Protein AF-A0A520HW77-F1 (afdb_monomer)

Mean predicted aligned error: 5.89 Å

Secondary structure (DSSP, 8-state):
---------------------------GGG-TTS-HHHHHHHHGGGS-HHHHHHHTBEE-GGGTBSSSSB-HHHHHHHHTT---SEE---SSBHHHHHHHHHHHHHHHHHHSSS-PPPEEEE--BTB-SSBTSPPPPPHHHHHTTT-HHHHHHHHHHHHHHHHHTT--EE---B------TTSTTGGGSS-S-HHHHHHHHHHHHHHHHHTT-EE--B-BTTTTS-GGG-TT--B---HHHIIIIIHHHHHHHHHHH--SEEEBPSSEETTEEGGG-HIIIIIIIIIIS---SEEEPPTTTTTHHHHTS--SSSHHHHHHHHHHHT--BBSS-STTTTHHHHHHTTSS-TT-

Solvent-accessible surface area (backbone atoms only — not comparable to full-atom values): 18476 Å² total; per-residue (Å²): 141,85,82,89,81,86,86,83,83,82,83,80,81,79,80,80,78,78,74,75,76,75,71,82,71,69,56,61,54,73,40,86,89,53,57,68,70,59,21,46,68,55,42,60,81,72,48,51,69,68,55,50,41,29,45,28,27,43,46,51,46,85,67,21,51,55,93,81,37,85,34,67,69,42,41,49,67,68,44,68,37,57,45,34,33,29,30,54,59,69,76,29,44,48,67,58,37,27,51,52,46,54,52,49,43,50,46,25,46,73,55,17,97,79,36,54,71,54,39,30,42,42,54,36,74,36,25,43,60,33,52,91,50,66,81,53,70,49,32,36,61,51,39,74,64,76,43,38,73,57,40,18,54,51,25,31,52,37,18,49,55,38,44,75,38,59,41,36,31,29,65,20,46,49,54,26,43,37,77,25,90,67,26,87,61,48,52,57,11,36,34,62,48,45,64,58,24,28,48,40,43,48,21,31,46,55,14,16,47,79,51,66,30,39,36,19,46,22,34,50,69,50,53,35,38,19,53,92,17,40,84,67,34,47,20,81,65,54,72,67,53,46,59,73,39,53,37,42,23,56,46,53,40,38,69,72,69,57,51,56,33,32,24,38,24,73,24,22,54,61,84,46,49,40,48,51,24,37,59,53,43,32,50,42,40,32,67,66,48,56,51,81,47,45,30,35,42,38,84,38,35,52,51,32,28,31,78,69,70,62,80,21,94,38,50,63,49,14,33,54,37,18,40,69,7,45,45,55,28,46,54,46,83,63,42,60,65,59,46,57,59,36,39,76,72,67,77,40,67,86,89,102

pLDDT: mean 93.09, std 13.34, range [37.34, 98.94]

Nearest PDB structures (foldseek):
  7zb3-assembly1_B  TM=9.641E-01  e=4.799E-33  Thermotoga maritima MSB8
  7zb3-assembly1_A  TM=9.630E-01  e=7.234E-33  Thermotoga maritima MSB8
  8c7f-assembly1_B  TM=9.638E-01  e=2.954E-32  Thermotoga maritima MSB8
  7eap-assembly1_A  TM=9.577E-01  e=2.358E-29  Aspergillus oryzae RIB40
  5yqs-assembly1_B  TM=9.558E-01  e=3.351E-29  Aspergillus oryzae RIB40

Foldseek 3Di:
DDDDDDDDDDDDDDDDPPPPPPPPPDFPLPDPVDDPVSNCVRVVVVDDPLLQLQLQEEAECVQADDPLAGHVVSVCVVCVLREHNAYERPADALVRLLVVQVVQLVSNLVRHPNSDRHAYEFAQLQWTRYPPIDGHQFLCVVLVVLDLVVLLQSLLSRLVSCVVSVHAEYADDELAEQPDVLAPCCRSASYHANVSRLSNRLSNCNSNVVNNHFYAYDAQWNQNAAPPNDHLHAAEDDPVCCVVHTCSSVLSCCQPVQGQEYEYDLHHYNLHGQQLALVRQPVVQCVVSPRDHAYEYDACSLQCCVVPSNVAVGLLSSLLSNVVSRHRHYHDDCSSVVCSVCCVVVVHPPVD

Sequence (352 aa):
MISYKYLITTFVVLFSTSTFSQQNVLPAYKNPKLPPEVRVRDLLPRLTLKEKLSQMQHIQSGQYDVNQSPNLAKLYAFSKGISYGCIEGFPYTSEQYTKLIFHTQKYLKEKSRFGIPVIPVMEGLHGTVQDGSTIYPQSIALASTFNPSLVYKMAGFIGAEAKSMGVKQVLAPDLDLTRELRWGRVEETFGEDPFLVAEMGMAYIRGLDEHKIISTPKHFIAHGTPLGGLNLASVEGGRRQLFNLYLQPFEKVIKTLHPLSIMNCYSSYDGEAITGSSYFLTDLLRKTLGFKGYVYSDWGSIEMLSSFHKTATDNMDAAQQAVRAGLDLEASGEDYAGLEKLVIDKQFDIKY

Structure (mmCIF, N/CA/C/O backbone):
data_AF-A0A520HW77-F1
#
_entry.id   AF-A0A520HW77-F1
#
loop_
_atom_site.group_PDB
_atom_site.id
_atom_site.type_symbol
_atom_site.label_atom_id
_atom_site.label_alt_id
_atom_site.label_comp_id
_atom_site.label_asym_id
_atom_site.label_entity_id
_atom_site.label_seq_id
_atom_site.pdbx_PDB_ins_code
_atom_site.Cartn_x
_atom_site.Cartn_y
_atom_site.Cartn_z
_atom_site.occupancy
_atom_site.B_iso_or_equiv
_atom_site.auth_seq_id
_atom_site.auth_comp_id
_atom_site.auth_asym_id
_atom_site.auth_atom_id
_atom_site.pdbx_PDB_model_num
ATOM 1 N N . MET A 1 1 ? -48.792 -45.304 83.187 1.00 41.22 1 MET A N 1
ATOM 2 C CA . MET A 1 1 ? -48.077 -45.628 81.933 1.00 41.22 1 MET A CA 1
ATOM 3 C C . MET A 1 1 ? -49.041 -45.448 80.778 1.00 41.22 1 MET A C 1
ATOM 5 O O . MET A 1 1 ? -50.035 -46.150 80.776 1.00 41.22 1 MET A O 1
ATOM 9 N N . ILE A 1 2 ? -48.780 -44.494 79.881 1.00 38.88 2 ILE A N 1
ATOM 10 C CA . ILE A 1 2 ? -48.915 -44.562 78.410 1.00 38.88 2 ILE A CA 1
ATOM 11 C C . ILE A 1 2 ? -48.364 -43.215 77.909 1.00 38.88 2 ILE A C 1
ATOM 13 O O . ILE A 1 2 ? -48.856 -42.150 78.272 1.00 38.88 2 ILE A O 1
ATOM 17 N N . SER A 1 3 ? -47.249 -43.282 77.185 1.00 37.34 3 SER A N 1
ATOM 18 C CA . SER A 1 3 ? -46.463 -42.153 76.681 1.00 37.34 3 SER A CA 1
ATOM 19 C C . SER A 1 3 ? -46.862 -41.876 75.232 1.00 37.34 3 SER A C 1
ATOM 21 O O . SER A 1 3 ? -46.848 -42.784 74.405 1.00 37.34 3 SER A O 1
ATOM 23 N N . TYR A 1 4 ? -47.197 -40.620 74.931 1.00 43.34 4 TYR A N 1
ATOM 24 C CA . TYR A 1 4 ? -47.350 -40.121 73.567 1.00 43.34 4 TYR A CA 1
ATOM 25 C C . TYR A 1 4 ? -45.964 -39.834 72.973 1.00 43.34 4 TYR A C 1
ATOM 27 O O . TYR A 1 4 ? -45.190 -39.068 73.548 1.00 43.34 4 TYR A O 1
ATOM 35 N N . LYS A 1 5 ? -45.657 -40.419 71.811 1.00 40.47 5 LYS A N 1
ATOM 36 C CA . LYS A 1 5 ? -44.524 -40.025 70.961 1.00 40.47 5 LYS A CA 1
ATOM 37 C C . LYS A 1 5 ? -45.073 -39.459 69.655 1.00 40.47 5 LYS A C 1
ATOM 39 O O . LYS A 1 5 ? -45.634 -40.198 68.854 1.00 40.47 5 LYS A O 1
ATOM 44 N N . TYR A 1 6 ? -44.896 -38.157 69.450 1.00 41.78 6 TYR A N 1
ATOM 45 C CA . TYR A 1 6 ? -45.096 -37.510 68.157 1.00 41.78 6 TYR A CA 1
ATOM 46 C C . TYR A 1 6 ? -43.812 -37.659 67.335 1.00 41.78 6 TYR A C 1
ATOM 48 O O . TYR A 1 6 ? -42.737 -37.252 67.775 1.00 41.78 6 TYR A O 1
ATOM 56 N N . LEU A 1 7 ? -43.922 -38.278 66.160 1.00 38.03 7 LEU A N 1
ATOM 57 C CA . LEU A 1 7 ? -42.841 -38.399 65.187 1.00 38.03 7 LEU A CA 1
ATOM 58 C C . LEU A 1 7 ? -42.944 -37.200 64.230 1.00 38.03 7 LEU A C 1
ATOM 60 O O . LEU A 1 7 ? -43.880 -37.124 63.439 1.00 38.03 7 LEU A O 1
ATOM 64 N N . ILE 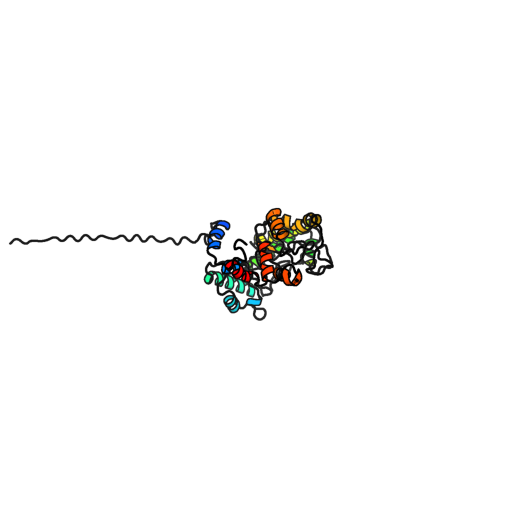A 1 8 ? -42.018 -36.244 64.322 1.00 44.78 8 ILE A N 1
ATOM 65 C CA . ILE A 1 8 ? -41.890 -35.153 63.346 1.00 44.78 8 ILE A CA 1
ATOM 66 C C . ILE A 1 8 ? -40.928 -35.634 62.260 1.00 44.78 8 ILE A C 1
ATOM 68 O O . ILE A 1 8 ? -39.744 -35.844 62.520 1.00 44.78 8 ILE A O 1
ATOM 72 N N . THR A 1 9 ? -41.440 -35.848 61.051 1.00 42.06 9 THR A N 1
ATOM 73 C CA . THR A 1 9 ? -40.639 -36.222 59.879 1.00 42.06 9 THR A CA 1
ATOM 74 C C . THR A 1 9 ? -40.281 -34.956 59.103 1.00 42.06 9 THR A C 1
ATOM 76 O O . THR A 1 9 ? -41.122 -34.372 58.425 1.00 42.06 9 THR A O 1
ATOM 79 N N . THR A 1 10 ? -39.035 -34.502 59.222 1.00 44.41 10 THR A N 1
ATOM 80 C CA . THR A 1 10 ? -38.512 -33.348 58.478 1.00 44.41 10 THR A CA 1
ATOM 81 C C . THR A 1 10 ? -38.187 -33.767 57.043 1.00 44.41 10 THR A C 1
ATOM 83 O O . THR A 1 10 ? -37.243 -34.520 56.811 1.00 44.41 10 THR A O 1
ATOM 86 N N . PHE A 1 11 ? -38.963 -33.285 56.071 1.00 41.72 11 PHE A N 1
ATOM 87 C CA . PHE A 1 11 ? -38.680 -33.454 54.644 1.00 41.72 11 PHE A CA 1
ATOM 88 C C . PHE A 1 11 ? -37.600 -32.442 54.225 1.00 41.72 11 PHE A C 1
ATOM 90 O O . PHE A 1 11 ? -37.861 -31.244 54.135 1.00 41.72 11 PHE A O 1
ATOM 97 N N . VAL A 1 12 ? -36.371 -32.908 53.996 1.00 47.31 12 VAL A N 1
ATOM 98 C CA . VAL A 1 12 ? -35.295 -32.084 53.425 1.00 47.31 12 VAL A CA 1
ATOM 99 C C . VAL A 1 12 ? -35.454 -32.084 51.905 1.00 47.31 12 VAL A C 1
ATOM 101 O O . VAL A 1 12 ? -35.156 -33.073 51.239 1.00 47.31 12 VAL A O 1
ATOM 104 N N . VAL A 1 13 ? -35.940 -30.974 51.351 1.00 46.31 13 VAL A N 1
ATOM 105 C CA . VAL A 1 13 ? -35.958 -30.734 49.903 1.00 46.31 13 VAL A CA 1
ATOM 106 C C . VAL A 1 13 ? -34.555 -30.299 49.479 1.00 46.31 13 VAL A C 1
ATOM 108 O O . VAL A 1 13 ? -34.148 -29.160 49.697 1.00 46.31 13 VAL A O 1
ATOM 111 N N . LEU A 1 14 ? -33.795 -31.225 48.894 1.00 43.94 14 LEU A N 1
ATOM 112 C CA . LEU A 1 14 ? -32.523 -30.933 48.233 1.00 43.94 14 LEU A CA 1
ATOM 113 C C . LEU A 1 14 ? -32.800 -30.191 46.918 1.00 43.94 14 LEU A C 1
ATOM 115 O O . LEU A 1 14 ? -33.132 -30.803 45.904 1.00 43.94 14 LEU A O 1
ATOM 119 N N . PHE A 1 15 ? -32.656 -28.865 46.930 1.00 46.34 15 PHE A N 1
ATOM 120 C CA . PHE A 1 15 ? -32.539 -28.077 45.704 1.00 46.34 15 PHE A CA 1
ATOM 121 C C . PHE A 1 15 ? -31.210 -28.428 45.026 1.00 46.34 15 PHE A C 1
ATOM 123 O O . PHE A 1 15 ? -30.141 -27.999 45.457 1.00 46.34 15 PHE A O 1
ATOM 130 N N . SER A 1 16 ? -31.275 -29.221 43.959 1.00 46.78 16 SER A N 1
ATOM 131 C CA . SER A 1 16 ? -30.163 -29.388 43.030 1.00 46.78 16 SER A CA 1
ATOM 132 C C . SER A 1 16 ? -30.022 -28.097 42.223 1.00 46.78 16 SER A C 1
ATOM 134 O O . SER A 1 16 ? -30.765 -27.830 41.282 1.00 46.78 16 SER A O 1
ATOM 136 N N . THR A 1 17 ? -29.073 -27.250 42.612 1.00 46.66 17 THR A N 1
ATOM 137 C CA . THR A 1 17 ? -28.621 -26.140 41.777 1.00 46.66 17 THR A CA 1
ATOM 138 C C . THR A 1 17 ? -27.821 -26.721 40.617 1.00 46.66 17 THR A C 1
ATOM 140 O O . THR A 1 17 ? -26.610 -26.911 40.690 1.00 46.66 17 THR A O 1
ATOM 143 N N . SER A 1 18 ? -28.504 -27.039 39.519 1.00 46.66 18 SER A N 1
ATOM 144 C CA . SER A 1 18 ? -27.851 -27.255 38.233 1.00 46.66 18 SER A CA 1
ATOM 145 C C . SER A 1 18 ? -27.220 -25.932 37.802 1.00 46.66 18 SER A C 1
ATOM 147 O O . SER A 1 18 ? -27.874 -25.071 37.212 1.00 46.66 18 SER A O 1
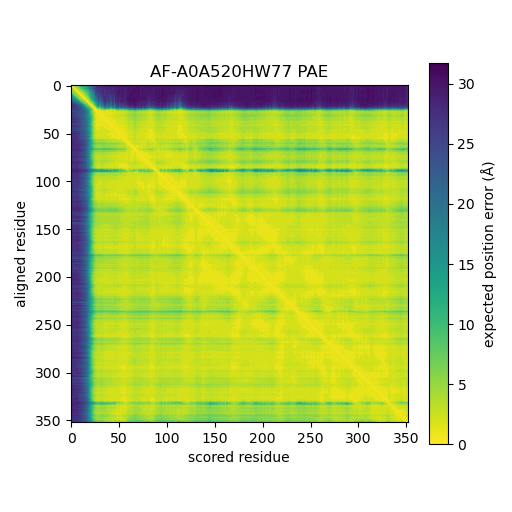ATOM 149 N N . THR A 1 19 ? -25.949 -25.746 38.145 1.00 47.06 19 THR A N 1
ATOM 150 C CA . THR A 1 19 ? -25.101 -24.717 37.561 1.00 47.06 19 THR A CA 1
ATOM 151 C C . THR A 1 19 ? -24.986 -25.025 36.073 1.00 47.06 19 THR A C 1
ATOM 153 O O . THR A 1 19 ? -24.213 -25.881 35.647 1.00 47.06 19 THR A O 1
ATOM 156 N N . PHE A 1 20 ? -25.786 -24.342 35.252 1.00 51.94 20 PHE A N 1
ATOM 157 C CA . PHE A 1 20 ? -25.471 -24.212 33.837 1.00 51.94 20 PHE A CA 1
ATOM 158 C C . PHE A 1 20 ? -24.100 -23.542 33.774 1.00 51.94 20 PHE A C 1
ATOM 160 O O . PHE A 1 20 ? -23.968 -22.337 33.980 1.00 51.94 20 PHE A O 1
ATOM 167 N N . SER A 1 21 ? -23.059 -24.342 33.549 1.00 47.19 21 SER A N 1
ATOM 168 C CA . SER A 1 21 ? -21.794 -23.831 33.054 1.00 47.19 21 SER A CA 1
ATOM 169 C C . SER A 1 21 ? -22.133 -23.118 31.753 1.00 47.19 21 SER A C 1
ATOM 171 O O . SER A 1 21 ? -22.441 -23.753 30.744 1.00 47.19 21 SER A O 1
ATOM 173 N N . GLN A 1 22 ? -22.168 -21.788 31.797 1.00 49.41 22 GLN A N 1
ATOM 174 C CA . GLN A 1 22 ? -22.158 -20.967 30.605 1.00 49.41 22 GLN A CA 1
ATOM 175 C C . GLN A 1 22 ? -20.823 -21.286 29.937 1.00 49.41 22 GLN A C 1
ATOM 177 O O . GLN A 1 22 ? -19.788 -20.727 30.294 1.00 49.41 22 GLN A O 1
ATOM 182 N N . GLN A 1 23 ? -20.816 -22.280 29.042 1.00 52.00 23 GLN A N 1
ATOM 183 C CA . GLN A 1 23 ? -19.704 -22.476 28.129 1.00 52.00 23 GLN A CA 1
ATOM 184 C C . GLN A 1 23 ? -19.464 -21.101 27.522 1.00 52.00 23 GLN A C 1
ATOM 186 O O . GLN A 1 23 ? -20.358 -20.545 26.884 1.00 52.00 23 GLN A O 1
ATOM 191 N N . ASN A 1 24 ? -18.301 -20.517 27.805 1.00 59.06 24 ASN A N 1
ATOM 192 C CA . ASN A 1 24 ? -17.873 -19.265 27.204 1.00 59.06 24 ASN A CA 1
ATOM 193 C C . ASN A 1 24 ? -17.720 -19.523 25.703 1.00 59.06 24 ASN A C 1
ATOM 195 O O . ASN A 1 24 ? -16.633 -19.843 25.221 1.00 59.06 24 ASN A O 1
ATOM 199 N N . VAL A 1 25 ? -18.831 -19.459 24.968 1.00 78.38 25 VAL A N 1
ATOM 200 C CA . VAL A 1 25 ? -18.837 -19.535 23.517 1.00 78.38 25 VAL A CA 1
ATOM 201 C C . VAL A 1 25 ? -18.090 -18.296 23.058 1.00 78.38 25 VAL A C 1
ATOM 203 O O . VAL A 1 25 ? -18.553 -17.170 23.245 1.00 78.38 25 VAL A O 1
ATOM 206 N N . LEU A 1 26 ? -16.887 -18.506 22.522 1.00 85.12 26 LEU A N 1
ATOM 207 C CA . LEU A 1 26 ? -16.102 -17.431 21.933 1.00 85.12 26 LEU A CA 1
ATOM 208 C C . LEU A 1 26 ? -16.981 -16.694 20.910 1.00 85.12 26 LEU A C 1
ATOM 210 O O . LEU A 1 26 ? -17.615 -17.362 20.086 1.00 85.12 26 LEU A O 1
ATOM 214 N N . PRO A 1 27 ? -17.012 -15.348 20.921 1.00 93.81 27 PRO A N 1
ATOM 215 C CA . PRO A 1 27 ? -17.686 -14.582 19.879 1.00 93.81 27 PRO A CA 1
ATOM 216 C C . PRO A 1 27 ? -17.251 -15.053 18.488 1.00 93.81 27 PRO A C 1
ATOM 218 O O . PRO A 1 27 ? -16.086 -15.425 18.300 1.00 93.81 27 PRO A O 1
ATOM 221 N N . ALA A 1 28 ? -18.154 -15.026 17.505 1.00 96.00 28 ALA A N 1
ATOM 222 C CA . ALA A 1 28 ? -17.883 -15.568 16.175 1.00 96.00 28 ALA A CA 1
ATOM 223 C C . ALA A 1 28 ? -16.621 -14.949 15.552 1.00 96.00 28 ALA A C 1
ATOM 225 O O . ALA A 1 28 ? -15.800 -15.674 14.990 1.00 96.00 28 ALA A O 1
ATOM 226 N N . TYR A 1 29 ? -16.376 -13.650 15.752 1.00 96.62 29 TYR A N 1
ATOM 227 C CA . TYR A 1 29 ? -15.172 -12.983 15.250 1.00 96.62 29 TYR A CA 1
ATOM 228 C C . TYR A 1 29 ? -13.848 -13.525 15.826 1.00 96.62 29 TYR A C 1
ATOM 230 O O . TYR A 1 29 ? -12.800 -13.401 15.183 1.00 96.62 29 TYR A O 1
ATOM 238 N N . LYS A 1 30 ? -13.871 -14.160 17.006 1.00 95.44 30 LYS A N 1
ATOM 239 C CA . LYS A 1 30 ? -12.713 -14.827 17.631 1.00 95.44 30 LYS A CA 1
ATOM 240 C C . LYS A 1 30 ? -12.571 -16.295 17.227 1.00 95.44 30 LYS A C 1
ATOM 242 O O . LYS A 1 30 ? -11.546 -16.891 17.546 1.00 95.44 30 LYS A O 1
ATOM 247 N N . ASN A 1 31 ? -13.546 -16.881 16.534 1.00 95.69 31 ASN A N 1
ATOM 248 C CA . ASN A 1 31 ? -13.487 -18.275 16.105 1.00 95.69 31 ASN A CA 1
ATOM 249 C C . ASN A 1 31 ? -12.720 -18.407 14.771 1.00 95.69 31 ASN A C 1
ATOM 251 O O . ASN A 1 31 ? -13.255 -18.029 13.728 1.00 95.69 31 ASN A O 1
ATOM 255 N N . PRO A 1 32 ? -11.499 -18.980 14.756 1.00 95.25 32 PRO A N 1
ATOM 256 C CA . PRO A 1 32 ? -10.696 -19.090 13.537 1.00 95.25 32 PRO A CA 1
ATOM 257 C C . PRO A 1 32 ? -11.242 -20.115 12.533 1.00 95.25 32 PRO A C 1
ATOM 259 O O . PRO A 1 32 ? -10.760 -20.162 11.408 1.00 95.25 32 PRO A O 1
ATOM 262 N N . LYS A 1 33 ? -12.222 -20.943 12.922 1.00 96.19 33 LYS A N 1
ATOM 263 C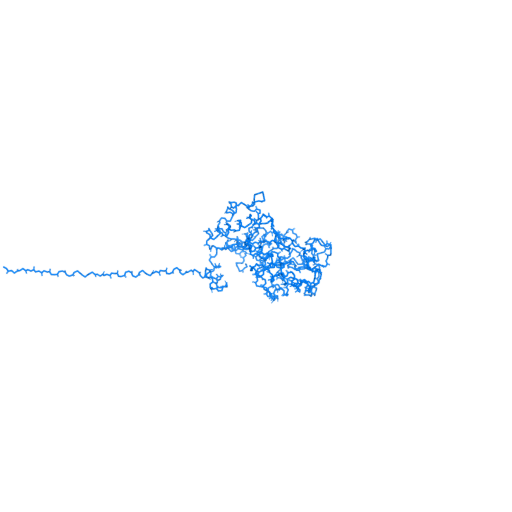 CA . LYS A 1 33 ? -12.858 -21.929 12.034 1.00 96.19 33 LYS A CA 1
ATOM 264 C C . LYS A 1 33 ? -13.954 -21.323 11.153 1.00 96.19 33 LYS A C 1
ATOM 266 O O . LYS A 1 33 ? -14.431 -21.999 10.248 1.00 96.19 33 LYS A O 1
ATOM 271 N N . LEU A 1 34 ? -14.394 -20.094 11.439 1.00 96.75 34 LEU A N 1
ATOM 272 C CA . LEU A 1 34 ? -15.418 -19.411 10.650 1.00 96.75 34 LEU A CA 1
ATOM 273 C C . LEU A 1 34 ? -14.787 -18.616 9.495 1.00 96.75 34 LEU A C 1
ATOM 275 O O . LEU A 1 34 ? -13.712 -18.039 9.686 1.00 96.75 34 LEU A O 1
ATOM 279 N N . PRO A 1 35 ? -15.465 -18.521 8.334 1.00 96.88 35 PRO A N 1
ATOM 280 C CA . PRO A 1 35 ? -15.019 -17.686 7.221 1.00 96.88 35 PRO A CA 1
ATOM 281 C C . PRO A 1 35 ? -14.805 -16.218 7.632 1.00 96.88 35 PRO A C 1
ATOM 283 O O . PRO A 1 35 ? -15.557 -15.719 8.484 1.00 96.88 35 PRO A O 1
ATOM 286 N N . PRO A 1 36 ? -13.834 -15.499 7.034 1.00 95.12 36 PRO A N 1
ATOM 287 C CA . PRO A 1 36 ? -13.588 -14.086 7.322 1.00 95.12 36 PRO A CA 1
ATOM 288 C C . PRO A 1 36 ? -14.851 -13.217 7.271 1.00 95.12 36 PRO A C 1
ATOM 290 O O . PRO A 1 36 ? -15.086 -12.430 8.181 1.00 95.12 36 PRO A O 1
ATOM 293 N N . GLU A 1 37 ? -15.734 -13.426 6.298 1.00 96.00 37 GLU A N 1
ATOM 294 C CA . GLU A 1 37 ? -16.964 -12.648 6.093 1.00 96.00 37 GLU A CA 1
ATOM 295 C C . GLU A 1 37 ? -17.975 -12.856 7.227 1.00 96.00 37 GLU A C 1
ATOM 297 O O . GLU A 1 37 ? -18.743 -11.960 7.577 1.00 96.00 37 GLU A O 1
ATOM 302 N N . VAL A 1 38 ? -17.998 -14.045 7.836 1.00 97.75 38 VAL A N 1
ATOM 303 C CA . VAL A 1 38 ? -18.820 -14.316 9.027 1.00 97.75 38 VAL A CA 1
ATOM 304 C C . VAL A 1 38 ? -18.241 -13.581 10.233 1.00 97.75 38 VAL A C 1
ATOM 306 O O . VAL A 1 38 ? -18.979 -12.964 10.998 1.00 97.75 38 VAL A O 1
ATOM 309 N N . ARG A 1 39 ? -16.914 -13.607 10.380 1.00 97.81 39 ARG A N 1
ATOM 310 C CA . ARG A 1 39 ? -16.203 -12.942 11.478 1.00 97.81 39 ARG A CA 1
ATOM 311 C C . ARG A 1 39 ? -16.331 -11.419 11.398 1.00 97.81 39 ARG A C 1
ATOM 313 O O . ARG A 1 39 ? -16.562 -10.784 12.422 1.00 97.81 39 ARG A O 1
ATOM 320 N N . VAL A 1 40 ? -16.246 -10.846 10.196 1.00 96.69 40 VAL A N 1
ATOM 321 C CA . VAL A 1 40 ? -16.442 -9.409 9.942 1.00 96.69 40 VAL A CA 1
ATOM 322 C C . VAL A 1 40 ? -17.882 -8.995 10.235 1.00 96.69 40 VAL A C 1
ATOM 324 O O . VAL A 1 40 ? -18.082 -8.007 10.936 1.00 96.69 40 VAL A O 1
ATOM 327 N N . ARG A 1 41 ? -18.885 -9.768 9.790 1.00 97.44 41 ARG A N 1
ATOM 328 C CA . ARG A 1 41 ? -20.302 -9.486 10.098 1.00 97.44 41 ARG A CA 1
ATOM 329 C C . ARG A 1 41 ? -20.610 -9.490 11.596 1.00 97.44 41 ARG A C 1
ATOM 331 O O . ARG A 1 41 ? -21.495 -8.758 12.022 1.00 97.44 41 ARG A O 1
ATOM 338 N N . ASP A 1 42 ? -19.886 -10.284 12.383 1.00 98.00 42 ASP A N 1
ATOM 339 C CA . ASP A 1 42 ? -19.996 -10.267 13.844 1.00 98.00 42 ASP A CA 1
ATOM 340 C C . ASP A 1 42 ? -19.236 -9.094 14.486 1.00 98.00 42 ASP A C 1
ATOM 342 O O . ASP A 1 42 ? -19.733 -8.498 15.437 1.00 98.00 42 ASP A O 1
ATOM 346 N N . LEU A 1 43 ? -18.043 -8.748 13.991 1.00 97.81 43 LEU A N 1
ATOM 347 C CA . LEU A 1 43 ? -17.196 -7.711 14.591 1.00 97.81 43 LEU A CA 1
ATOM 348 C C . LEU A 1 43 ? -17.642 -6.287 14.244 1.00 97.81 43 LEU A C 1
ATOM 350 O O . LEU A 1 43 ? -17.721 -5.442 15.132 1.00 97.81 43 LEU A O 1
ATOM 354 N N . LEU A 1 44 ? -17.929 -6.011 12.972 1.00 97.12 44 LEU A N 1
ATOM 355 C CA . LEU A 1 44 ? -18.136 -4.654 12.460 1.00 97.12 44 LEU A CA 1
ATOM 356 C C . LEU A 1 44 ? -19.273 -3.888 13.171 1.00 97.12 44 LEU A C 1
ATOM 358 O O . LEU A 1 44 ? -19.068 -2.716 13.492 1.00 97.12 44 LEU A O 1
ATOM 362 N N . PRO A 1 45 ? -20.432 -4.499 13.500 1.00 97.00 45 PRO A N 1
ATOM 363 C CA . PRO A 1 45 ? -21.489 -3.816 14.252 1.00 97.00 45 PRO A CA 1
ATOM 364 C C . PRO A 1 45 ? -21.130 -3.537 15.719 1.00 97.00 45 PRO A C 1
ATOM 366 O O . PRO A 1 45 ? -21.800 -2.738 16.367 1.00 97.00 45 PRO A O 1
ATOM 369 N N . ARG A 1 46 ? -20.099 -4.199 16.263 1.00 97.31 46 ARG A N 1
ATOM 370 C CA . ARG A 1 46 ? -19.643 -4.011 17.650 1.00 97.31 46 ARG A CA 1
ATOM 371 C C . ARG A 1 46 ? -18.699 -2.817 17.787 1.00 97.31 46 ARG A C 1
ATOM 373 O O . ARG A 1 46 ? -18.545 -2.308 18.899 1.00 97.31 46 ARG A O 1
ATOM 380 N N . LEU A 1 47 ? -18.068 -2.392 16.689 1.00 97.50 47 LEU A N 1
ATOM 381 C CA . LEU A 1 47 ? -17.133 -1.271 16.664 1.00 97.50 47 LEU A CA 1
ATOM 382 C C . LEU A 1 47 ? -17.862 0.063 16.841 1.00 97.50 47 LEU A C 1
ATOM 384 O O . LEU A 1 47 ? -18.921 0.286 16.249 1.00 97.50 47 LEU A O 1
ATOM 388 N N . THR A 1 48 ? -17.273 0.968 17.622 1.00 96.69 48 THR A N 1
ATOM 389 C CA . THR A 1 48 ? -17.677 2.381 17.588 1.00 96.69 48 THR A CA 1
ATOM 390 C C . THR A 1 48 ? -17.284 3.005 16.250 1.00 96.69 48 THR A C 1
ATOM 392 O O . THR A 1 48 ? -16.470 2.451 15.512 1.00 96.69 48 THR A O 1
ATOM 395 N N . LEU A 1 49 ? -17.835 4.177 15.929 1.00 96.31 49 LEU A N 1
ATOM 396 C CA . LEU A 1 49 ? -17.430 4.909 14.729 1.00 96.31 49 LEU A CA 1
ATOM 397 C C . LEU A 1 49 ? -15.928 5.232 14.746 1.00 96.31 49 LEU A C 1
ATOM 399 O O . LEU A 1 49 ? -15.229 4.897 13.795 1.00 96.31 49 LEU A O 1
ATOM 403 N N . LYS A 1 50 ? -15.416 5.749 15.868 1.00 96.06 50 LYS A N 1
ATOM 404 C CA . LYS A 1 50 ? -13.980 5.948 16.083 1.00 96.06 50 LYS A CA 1
ATOM 405 C C . LYS A 1 50 ? -13.129 4.701 15.821 1.00 96.06 50 LYS A C 1
ATOM 407 O O . LYS A 1 50 ? -12.092 4.801 15.179 1.00 96.06 50 LYS A O 1
ATOM 412 N N . GLU A 1 51 ? -13.549 3.532 16.310 1.00 97.12 51 GLU A N 1
ATOM 413 C CA . GLU A 1 51 ? -12.823 2.275 16.072 1.00 97.12 51 GLU A CA 1
ATOM 414 C C . GLU A 1 51 ? -12.916 1.803 14.616 1.00 97.12 51 GLU A C 1
ATOM 416 O O . GLU A 1 51 ? -12.021 1.101 14.165 1.00 97.12 51 GLU A O 1
ATOM 421 N N . LYS A 1 52 ? -13.974 2.149 13.871 1.00 97.38 52 LYS A N 1
ATOM 422 C CA . LYS A 1 52 ? -14.041 1.877 12.425 1.00 97.38 52 LYS A CA 1
ATOM 423 C C . LYS A 1 52 ? -13.069 2.774 11.667 1.00 97.38 52 LYS A C 1
ATOM 425 O O . LYS A 1 52 ? -12.251 2.268 10.910 1.00 97.38 52 LYS A O 1
ATOM 430 N N . LEU A 1 53 ? -13.106 4.080 11.934 1.00 96.81 53 LEU A N 1
ATOM 431 C CA . LEU A 1 53 ? -12.228 5.055 11.284 1.00 96.81 53 LEU A CA 1
ATOM 432 C C . LEU A 1 53 ? -10.752 4.803 11.596 1.00 96.81 53 LEU A C 1
ATOM 434 O O . LEU A 1 53 ? -9.914 5.002 10.725 1.00 96.81 53 LEU A O 1
ATOM 438 N N . SER A 1 54 ? -10.407 4.325 12.795 1.00 97.06 54 SER A N 1
ATOM 439 C CA . SER A 1 54 ? -9.013 3.979 13.099 1.00 97.06 54 SER A CA 1
ATOM 440 C C . SER A 1 54 ? -8.510 2.791 12.271 1.00 97.06 54 SER A C 1
ATOM 442 O O . SER A 1 54 ? -7.329 2.737 11.940 1.00 97.06 54 SER A O 1
ATOM 444 N N . GLN A 1 55 ? -9.385 1.857 11.874 1.00 97.94 55 GLN A N 1
ATOM 445 C CA . GLN A 1 55 ? -9.024 0.767 10.952 1.00 97.94 55 GLN A CA 1
ATOM 446 C C . GLN A 1 55 ? -8.777 1.248 9.514 1.00 97.94 55 GLN A C 1
ATOM 448 O O . GLN A 1 55 ? -8.148 0.532 8.745 1.00 97.94 55 GLN A O 1
ATOM 453 N N . MET A 1 56 ? -9.221 2.459 9.174 1.00 97.94 56 MET A N 1
ATOM 454 C CA . MET A 1 56 ? -8.979 3.120 7.887 1.00 97.94 56 MET A CA 1
ATOM 455 C C . MET A 1 56 ? -7.741 4.032 7.927 1.00 97.94 56 MET A C 1
ATOM 457 O O . MET A 1 56 ? -7.557 4.868 7.051 1.00 97.94 56 MET A O 1
ATOM 461 N N . GLN A 1 57 ? -6.909 3.911 8.964 1.00 96.56 57 GLN A N 1
ATOM 462 C CA . GLN A 1 57 ? -5.764 4.782 9.211 1.00 96.56 57 GLN A CA 1
ATOM 463 C C . GLN A 1 57 ? -4.501 3.990 9.548 1.00 96.56 57 GLN A C 1
ATOM 465 O O . GLN A 1 57 ? -4.529 2.807 9.915 1.00 96.56 57 GLN A O 1
ATOM 470 N N . HIS A 1 58 ? -3.387 4.707 9.478 1.00 93.81 58 HIS A N 1
ATOM 471 C CA . HIS A 1 58 ? -2.039 4.216 9.689 1.00 93.81 58 HIS A CA 1
ATOM 472 C C . HIS A 1 58 ? -1.398 4.826 10.949 1.00 93.81 58 HIS A C 1
ATOM 474 O O . HIS A 1 58 ? -1.484 6.033 11.170 1.00 93.81 58 HIS A O 1
ATOM 480 N N . ILE A 1 59 ? -0.724 4.012 11.772 1.00 94.38 59 ILE A N 1
ATOM 481 C CA . ILE A 1 59 ? 0.206 4.520 12.795 1.00 94.38 59 ILE A CA 1
ATOM 482 C C . ILE A 1 59 ? 1.544 4.811 12.113 1.00 94.38 59 ILE A C 1
ATOM 484 O O . ILE A 1 59 ? 2.229 3.888 11.673 1.00 94.38 59 ILE A O 1
ATOM 488 N N . GLN A 1 60 ? 1.919 6.084 12.065 1.00 91.88 60 GLN A N 1
ATOM 489 C CA . GLN A 1 60 ? 3.127 6.556 11.390 1.00 91.88 60 GLN A CA 1
ATOM 490 C C . GLN A 1 60 ? 4.319 6.592 12.342 1.00 91.88 60 GLN A C 1
ATOM 492 O O . GLN A 1 60 ? 4.173 6.896 13.532 1.00 91.88 60 GLN A O 1
ATOM 497 N N . SER A 1 61 ? 5.519 6.376 11.803 1.00 89.56 61 SER A N 1
ATOM 498 C CA . SER A 1 61 ? 6.761 6.392 12.588 1.00 89.56 61 SER A CA 1
ATOM 499 C C . SER A 1 61 ? 6.959 7.692 13.378 1.00 89.56 61 SER A C 1
ATOM 501 O O . SER A 1 61 ? 7.302 7.650 14.562 1.00 89.56 61 SER A O 1
ATOM 503 N N . GLY A 1 62 ? 6.613 8.846 12.798 1.00 87.56 62 GLY A N 1
ATOM 504 C CA . GLY A 1 62 ? 6.700 10.156 13.459 1.00 87.56 62 GLY A CA 1
ATOM 505 C C . GLY A 1 62 ? 5.917 10.278 14.778 1.00 87.56 62 GLY A C 1
ATOM 506 O O . GLY A 1 62 ? 6.261 11.104 15.625 1.00 87.56 62 GLY A O 1
ATOM 507 N N . GLN A 1 63 ? 4.907 9.433 15.012 1.00 90.38 63 GLN A N 1
ATOM 508 C CA . GLN A 1 63 ? 4.098 9.453 16.239 1.00 90.38 63 GLN A CA 1
ATOM 509 C C . GLN A 1 63 ? 4.807 8.802 17.436 1.00 90.38 63 GLN A C 1
ATOM 511 O O . GLN A 1 63 ? 4.465 9.078 18.590 1.00 90.38 63 GLN A O 1
ATOM 516 N N . TYR A 1 64 ? 5.799 7.943 17.194 1.00 94.12 64 TYR A N 1
ATOM 517 C CA . TYR A 1 64 ? 6.468 7.186 18.252 1.00 94.12 64 TYR A CA 1
ATOM 518 C C . TYR A 1 64 ? 7.990 7.123 18.129 1.00 94.12 64 TYR A C 1
ATOM 520 O O . TYR A 1 64 ? 8.638 6.623 19.048 1.00 94.12 64 TYR A O 1
ATOM 528 N N . ASP A 1 65 ? 8.581 7.650 17.062 1.00 93.88 65 ASP A N 1
ATOM 529 C CA . ASP A 1 65 ? 10.028 7.744 16.929 1.00 93.88 65 ASP A CA 1
ATOM 530 C C . ASP A 1 65 ? 10.636 8.748 17.928 1.00 93.88 65 ASP A C 1
ATOM 532 O O . ASP A 1 65 ? 10.057 9.795 18.273 1.00 93.88 65 ASP A O 1
ATOM 536 N N . VAL A 1 66 ? 11.820 8.400 18.433 1.00 92.38 66 VAL A N 1
ATOM 537 C CA . VAL A 1 66 ? 12.733 9.309 19.125 1.00 92.38 66 VAL A CA 1
ATOM 538 C C . VAL A 1 66 ? 14.152 9.020 18.640 1.00 92.38 66 VAL A C 1
ATOM 540 O O . VAL A 1 66 ? 14.742 8.020 19.038 1.00 92.38 66 VAL A O 1
ATOM 543 N N . ASN A 1 67 ? 14.717 9.933 17.847 1.00 89.38 67 ASN A N 1
ATOM 544 C CA . ASN A 1 67 ? 16.088 9.853 17.333 1.00 89.38 67 ASN A CA 1
ATOM 545 C C . ASN A 1 67 ? 16.374 8.544 16.570 1.00 89.38 67 ASN A C 1
ATOM 547 O O . ASN A 1 67 ? 17.367 7.876 16.858 1.00 89.38 67 ASN A O 1
ATOM 551 N N . GLN A 1 68 ? 15.514 8.183 15.609 1.00 85.19 68 GLN A N 1
ATOM 552 C CA . GLN A 1 68 ? 15.640 6.962 14.794 1.00 85.19 68 GLN A CA 1
ATOM 553 C C . GLN A 1 68 ? 15.562 5.685 15.641 1.00 85.19 68 GLN A C 1
ATOM 555 O O . GLN A 1 68 ? 16.272 4.702 15.427 1.00 85.19 68 GLN A O 1
ATOM 560 N N . SER A 1 69 ? 14.735 5.715 16.681 1.00 90.88 69 SER A N 1
ATOM 561 C CA . SER A 1 69 ? 14.501 4.572 17.553 1.00 90.88 69 SER A CA 1
ATOM 562 C C . SER A 1 69 ? 13.047 4.540 18.011 1.00 90.88 69 SER A C 1
ATOM 564 O O . SER A 1 69 ? 12.512 5.563 18.454 1.00 90.88 69 SER A O 1
ATOM 566 N N . PRO A 1 70 ? 12.395 3.366 17.973 1.00 94.19 70 PRO A N 1
ATOM 567 C CA . PRO A 1 70 ? 11.001 3.252 18.368 1.00 94.19 70 PRO A CA 1
ATOM 568 C C . PRO A 1 70 ? 10.820 3.454 19.878 1.00 94.19 70 PRO A C 1
ATOM 570 O O . PRO A 1 70 ? 11.444 2.771 20.695 1.00 94.19 70 PRO A O 1
ATOM 573 N N . ASN A 1 71 ? 9.902 4.341 20.268 1.00 96.19 71 ASN A N 1
ATOM 574 C CA . ASN A 1 71 ? 9.515 4.561 21.659 1.00 96.19 71 ASN A CA 1
ATOM 575 C C . ASN A 1 71 ? 8.102 4.021 21.937 1.00 96.19 71 ASN A C 1
ATOM 577 O O . ASN A 1 71 ? 7.088 4.639 21.610 1.00 96.19 71 ASN A O 1
ATOM 581 N N . LEU A 1 72 ? 8.027 2.873 22.613 1.00 96.38 72 LEU A N 1
ATOM 582 C CA . LEU A 1 72 ? 6.753 2.214 22.925 1.00 96.38 72 LEU A CA 1
ATOM 583 C C . LEU A 1 72 ? 5.842 3.047 23.838 1.00 96.38 72 LEU A C 1
ATOM 585 O O . LEU A 1 72 ? 4.624 2.970 23.711 1.00 96.38 72 LEU A O 1
ATOM 589 N N . ALA A 1 73 ? 6.401 3.858 24.741 1.00 96.88 73 ALA A N 1
ATOM 590 C CA . ALA A 1 73 ? 5.591 4.699 25.619 1.00 96.88 73 ALA A CA 1
ATOM 591 C C . ALA A 1 73 ? 4.846 5.779 24.820 1.00 96.88 73 ALA A C 1
ATOM 593 O O . ALA A 1 73 ? 3.655 5.986 25.053 1.00 96.88 73 ALA A O 1
ATOM 594 N N . LYS A 1 74 ? 5.511 6.403 23.835 1.00 97.06 74 LYS A N 1
ATOM 595 C CA . LYS A 1 74 ? 4.853 7.312 22.885 1.00 97.06 74 LYS A CA 1
ATOM 596 C C . LYS A 1 74 ? 3.777 6.594 22.071 1.00 97.06 74 LYS A C 1
ATOM 598 O O . LYS A 1 74 ? 2.657 7.090 22.007 1.00 97.06 74 LYS A O 1
ATOM 603 N N . LEU A 1 75 ? 4.074 5.411 21.527 1.00 96.62 75 LEU A N 1
ATOM 604 C CA . LEU A 1 75 ? 3.105 4.622 20.752 1.00 96.62 75 LEU A CA 1
ATOM 605 C C . LEU A 1 75 ? 1.843 4.302 21.567 1.00 96.62 75 LEU A C 1
ATOM 607 O O . LEU A 1 75 ? 0.715 4.448 21.087 1.00 96.62 75 LEU A O 1
ATOM 611 N N . TYR A 1 76 ? 2.008 3.891 22.825 1.00 96.50 76 TYR A N 1
ATOM 612 C CA . TYR A 1 76 ? 0.881 3.602 23.713 1.00 96.50 76 TYR A CA 1
ATOM 613 C C . TYR A 1 76 ? 0.108 4.870 24.089 1.00 96.50 76 TYR A C 1
ATOM 615 O O . TYR A 1 76 ? -1.120 4.837 24.163 1.00 96.50 76 TYR A O 1
ATOM 623 N N . ALA A 1 77 ? 0.804 5.991 24.301 1.00 96.44 77 ALA A N 1
ATOM 624 C CA . ALA A 1 77 ? 0.179 7.280 24.590 1.00 96.44 77 ALA A CA 1
ATOM 625 C C . ALA A 1 77 ? -0.608 7.838 23.393 1.00 96.44 77 ALA A C 1
ATOM 627 O O . ALA A 1 77 ? -1.655 8.454 23.597 1.00 96.44 77 ALA A O 1
ATOM 628 N N . PHE A 1 78 ? -0.128 7.597 22.171 1.00 94.94 78 PHE A N 1
ATOM 629 C CA . PHE A 1 78 ? -0.820 7.937 20.931 1.00 94.94 78 PHE A CA 1
ATOM 630 C C . PHE A 1 78 ? -2.070 7.068 20.747 1.00 94.94 78 PHE A C 1
ATOM 632 O O . PHE A 1 78 ? -3.188 7.582 20.726 1.00 94.94 78 PHE A O 1
ATOM 639 N N . SER A 1 79 ? -1.891 5.744 20.700 1.00 94.50 79 SER A N 1
ATOM 640 C CA . SER A 1 79 ? -2.982 4.808 20.396 1.00 94.50 79 SER A CA 1
ATOM 641 C C . SER A 1 79 ? -4.041 4.731 21.498 1.00 94.50 79 SER A C 1
ATOM 643 O O . SER A 1 79 ? -5.208 4.483 21.208 1.00 94.50 79 SER A O 1
ATOM 645 N N . LYS A 1 80 ? -3.665 4.922 22.772 1.00 94.94 80 LYS A N 1
ATOM 646 C CA . LYS A 1 80 ? -4.562 4.840 23.945 1.00 94.94 80 LYS A CA 1
ATOM 647 C C . LYS A 1 80 ? -5.407 3.559 23.969 1.00 94.94 80 LYS A C 1
ATOM 649 O O . LYS A 1 80 ? -6.561 3.570 24.391 1.00 94.94 80 LYS A O 1
ATOM 654 N N . GLY A 1 81 ? -4.836 2.453 23.494 1.00 93.88 81 GLY A N 1
ATOM 655 C CA . GLY A 1 81 ? -5.516 1.162 23.389 1.00 93.88 81 GLY A CA 1
ATOM 656 C C . GLY A 1 81 ? -6.500 1.049 22.218 1.00 93.88 81 GLY A C 1
ATOM 657 O O . GLY A 1 81 ? -7.205 0.051 22.134 1.00 93.88 81 GLY A O 1
ATOM 658 N N . ILE A 1 82 ? -6.564 2.012 21.301 1.00 95.75 82 ILE A N 1
ATOM 659 C CA . ILE A 1 82 ? -7.309 1.887 20.042 1.00 95.75 82 ILE A CA 1
ATOM 660 C C . ILE A 1 82 ? -6.415 1.188 19.014 1.00 95.75 82 ILE A C 1
ATOM 662 O O . ILE A 1 82 ? -5.235 1.504 18.886 1.00 95.75 82 ILE A O 1
ATOM 666 N N . SER A 1 83 ? -6.976 0.208 18.303 1.00 96.12 83 SER A N 1
ATOM 667 C CA . SER A 1 83 ? -6.282 -0.461 17.199 1.00 96.12 83 SER A CA 1
ATOM 668 C C . SER A 1 83 ? -6.467 0.315 15.899 1.00 96.12 83 SER A C 1
ATOM 670 O O . SER A 1 83 ? -7.538 0.880 15.663 1.00 96.12 83 SER A O 1
ATOM 672 N N . TYR A 1 84 ? -5.443 0.298 15.053 1.00 97.19 84 TYR A N 1
ATOM 673 C CA . TYR A 1 84 ? -5.409 0.959 13.751 1.00 97.19 84 TYR A CA 1
ATOM 674 C C . TYR A 1 84 ? -5.272 -0.074 12.631 1.00 97.19 84 TYR A C 1
ATOM 676 O O . TYR A 1 84 ? -4.953 -1.233 12.911 1.00 97.19 84 TYR A O 1
ATOM 684 N N . GLY A 1 85 ? -5.538 0.327 11.388 1.00 97.50 85 GLY A N 1
ATOM 685 C CA . GLY A 1 85 ? -5.466 -0.568 10.231 1.00 97.50 85 GLY A CA 1
ATOM 686 C C . GLY A 1 85 ? -4.041 -1.049 9.989 1.00 97.50 85 GLY A C 1
ATOM 687 O O . GLY A 1 85 ? -3.771 -2.253 9.977 1.00 97.50 85 GLY A O 1
ATOM 688 N N . CYS A 1 86 ? -3.111 -0.099 9.902 1.00 97.81 86 CYS A N 1
ATOM 689 C CA . CYS A 1 86 ? -1.706 -0.362 9.606 1.00 97.81 86 CYS A CA 1
ATOM 690 C C . CYS A 1 86 ? -0.754 0.261 10.640 1.00 97.81 86 CYS A C 1
ATOM 692 O O . CYS A 1 86 ? -1.131 1.156 11.401 1.00 97.81 86 CYS A O 1
ATOM 694 N N . ILE A 1 87 ? 0.504 -0.185 10.626 1.00 96.69 87 ILE A N 1
ATOM 695 C CA . ILE A 1 87 ? 1.651 0.473 11.272 1.00 96.69 87 ILE A CA 1
ATOM 696 C C . ILE A 1 87 ? 2.901 0.287 1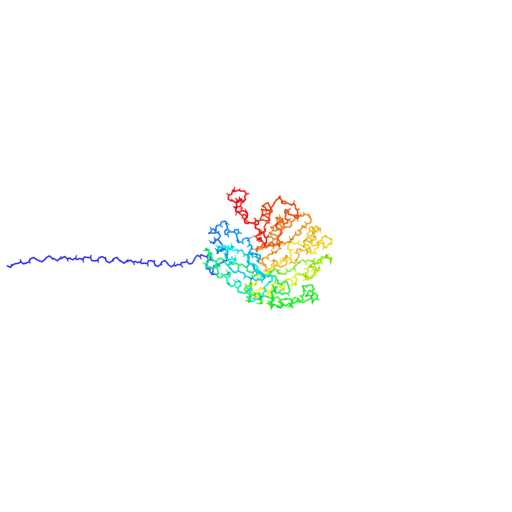0.408 1.00 96.69 87 ILE A C 1
ATOM 698 O O . ILE A 1 87 ? 3.171 -0.826 9.956 1.00 96.69 87 ILE A O 1
ATOM 702 N N . GLU A 1 88 ? 3.684 1.338 10.221 1.00 92.19 88 GLU A N 1
ATOM 703 C CA . GLU A 1 88 ? 4.991 1.277 9.557 1.00 92.19 88 GLU A CA 1
ATOM 704 C C . GLU A 1 88 ? 6.127 1.317 10.582 1.00 92.19 88 GLU A C 1
ATOM 706 O O . GLU A 1 88 ? 5.909 1.149 11.775 1.00 92.19 88 GLU A O 1
ATOM 711 N N . GLY A 1 89 ? 7.372 1.478 10.141 1.00 82.56 89 GLY A N 1
ATOM 712 C CA . GLY A 1 89 ? 8.506 1.617 11.047 1.00 82.56 89 GLY A CA 1
ATOM 713 C C . GLY A 1 89 ? 9.828 1.412 10.338 1.00 82.56 89 GLY A C 1
ATOM 714 O O . GLY A 1 89 ? 10.560 0.492 10.679 1.00 82.56 89 GLY A O 1
ATOM 715 N N . PHE A 1 90 ? 10.120 2.219 9.328 1.00 80.12 90 PHE A N 1
ATOM 716 C CA . PHE A 1 90 ? 11.372 2.132 8.587 1.00 80.12 90 PHE A CA 1
ATOM 717 C C . PHE A 1 90 ? 11.930 3.535 8.293 1.00 80.12 90 PHE A C 1
ATOM 719 O O . PHE A 1 90 ? 11.144 4.465 8.109 1.00 80.12 90 PHE A O 1
ATOM 726 N N . PRO A 1 91 ? 13.269 3.693 8.247 1.00 80.38 91 PRO A N 1
ATOM 727 C CA . PRO A 1 91 ? 14.269 2.657 8.518 1.00 80.38 91 PRO A CA 1
ATOM 728 C C . PRO A 1 91 ? 14.581 2.505 10.022 1.00 80.38 91 PRO A C 1
ATOM 730 O O . PRO A 1 91 ? 14.808 3.477 10.737 1.00 80.38 91 PRO A O 1
ATOM 733 N N . TYR A 1 92 ? 14.647 1.258 10.479 1.00 91.06 92 TYR A N 1
ATOM 734 C CA . TYR A 1 92 ? 15.167 0.793 11.765 1.00 91.06 92 TYR A CA 1
ATOM 735 C C . TYR A 1 92 ? 16.115 -0.388 11.527 1.00 91.06 92 TYR A C 1
ATOM 737 O O . TYR A 1 92 ? 16.183 -0.952 10.432 1.00 91.06 92 TYR A O 1
ATOM 745 N N . THR A 1 93 ? 16.821 -0.833 12.566 1.00 92.19 93 THR A N 1
ATOM 746 C CA . THR A 1 93 ? 17.409 -2.175 12.510 1.00 92.19 93 THR A CA 1
ATOM 747 C C . THR A 1 93 ? 16.311 -3.234 12.524 1.00 92.19 93 THR A C 1
ATOM 749 O O . THR A 1 93 ? 15.258 -3.067 13.155 1.00 92.19 93 THR A O 1
ATOM 752 N N . SER A 1 94 ? 16.571 -4.370 11.878 1.00 91.88 94 SER A N 1
ATOM 753 C CA . SER A 1 94 ? 15.651 -5.516 11.878 1.00 91.88 94 SER A CA 1
ATOM 754 C C . SER A 1 94 ? 15.274 -5.961 13.305 1.00 91.88 94 SER A C 1
ATOM 756 O O . SER A 1 94 ? 14.134 -6.350 13.572 1.00 91.88 94 SER A O 1
ATOM 758 N N . GLU A 1 95 ? 16.200 -5.836 14.265 1.00 92.81 95 GLU A N 1
ATOM 759 C CA . GLU A 1 95 ? 15.953 -6.126 15.683 1.00 92.81 95 GLU A CA 1
ATOM 760 C C . GLU A 1 95 ? 15.000 -5.109 16.335 1.00 92.81 95 GLU A C 1
ATOM 762 O O . GLU A 1 95 ? 14.056 -5.503 17.032 1.00 92.81 95 GLU A O 1
ATOM 767 N N . GLN A 1 96 ? 15.221 -3.808 16.113 1.00 93.88 96 GLN A N 1
ATOM 768 C CA . GLN A 1 96 ? 14.349 -2.745 16.623 1.00 93.88 96 GLN A CA 1
ATOM 769 C C . GLN A 1 96 ? 12.923 -2.904 16.092 1.00 93.88 96 GLN A C 1
ATOM 771 O O . GLN A 1 96 ? 11.974 -2.862 16.880 1.00 93.88 96 GLN A O 1
ATOM 776 N N . TYR A 1 97 ? 12.771 -3.151 14.788 1.00 94.56 97 TYR A N 1
ATOM 777 C CA . TYR A 1 97 ? 11.463 -3.362 14.172 1.00 94.56 97 TYR A CA 1
ATOM 778 C C . TYR A 1 97 ? 10.759 -4.597 14.736 1.00 94.56 97 TYR A C 1
ATOM 780 O O . TYR A 1 97 ? 9.602 -4.521 15.147 1.00 94.56 97 TYR A O 1
ATOM 788 N N . THR A 1 98 ? 11.467 -5.724 14.849 1.00 95.06 98 THR A N 1
ATOM 789 C CA . THR A 1 98 ? 10.894 -6.961 15.404 1.00 95.06 98 THR A CA 1
ATOM 790 C C . THR A 1 98 ? 10.361 -6.741 16.822 1.00 95.06 98 THR A C 1
ATOM 792 O O . THR A 1 98 ? 9.239 -7.147 17.144 1.00 95.06 98 THR A O 1
ATOM 795 N N . LYS A 1 99 ? 11.129 -6.046 17.675 1.00 95.94 99 LYS A N 1
ATOM 796 C CA . LYS A 1 99 ? 10.696 -5.686 19.036 1.00 95.94 99 LYS A CA 1
ATOM 797 C C . LYS A 1 99 ? 9.493 -4.744 19.013 1.00 95.94 99 LYS A C 1
ATOM 799 O O . LYS A 1 99 ? 8.530 -4.988 19.744 1.00 95.94 99 LYS A O 1
ATOM 804 N N . LEU A 1 100 ? 9.521 -3.707 18.173 1.00 96.19 100 LEU A N 1
ATOM 805 C CA . LEU A 1 100 ? 8.417 -2.758 18.003 1.00 96.19 100 LEU A CA 1
ATOM 806 C C . LEU A 1 100 ? 7.114 -3.486 17.655 1.00 96.19 100 LEU A C 1
ATOM 808 O O . LEU A 1 100 ? 6.106 -3.305 18.344 1.00 96.19 100 LEU A O 1
ATOM 812 N N . ILE A 1 101 ? 7.137 -4.340 16.631 1.00 96.94 101 ILE A N 1
ATOM 813 C CA . ILE A 1 101 ? 5.947 -5.058 16.172 1.00 96.94 101 ILE A CA 1
ATOM 814 C C . ILE A 1 101 ? 5.467 -6.055 17.224 1.00 96.94 101 ILE A C 1
ATOM 816 O O . ILE A 1 101 ? 4.273 -6.083 17.528 1.00 96.94 101 ILE A O 1
ATOM 820 N N . PHE A 1 102 ? 6.365 -6.825 17.846 1.00 97.44 102 PHE A N 1
ATOM 821 C CA . PHE A 1 102 ? 5.989 -7.759 18.912 1.00 97.44 102 PHE A CA 1
ATOM 822 C C . PHE A 1 102 ? 5.257 -7.053 20.063 1.00 97.44 102 PHE A C 1
ATOM 824 O O . PHE A 1 102 ? 4.172 -7.477 20.476 1.00 97.44 102 PHE A O 1
ATOM 831 N N . HIS A 1 103 ? 5.828 -5.956 20.566 1.00 97.62 103 HIS A N 1
ATOM 832 C CA . HIS A 1 103 ? 5.252 -5.214 21.682 1.00 97.62 103 HIS A CA 1
ATOM 833 C C . HIS A 1 103 ? 3.955 -4.495 21.303 1.00 97.62 103 HIS A C 1
ATOM 835 O O . HIS A 1 103 ? 3.004 -4.533 22.084 1.00 97.62 103 HIS A O 1
ATOM 841 N N . THR A 1 104 ? 3.869 -3.935 20.096 1.00 97.12 104 THR A N 1
ATOM 842 C CA . THR A 1 104 ? 2.643 -3.302 19.584 1.00 97.12 104 THR A CA 1
ATOM 843 C C . THR A 1 104 ? 1.502 -4.310 19.473 1.00 97.12 104 THR A C 1
ATOM 845 O O . THR A 1 104 ? 0.416 -4.076 20.004 1.00 97.12 104 THR A O 1
ATOM 848 N N . GLN A 1 105 ? 1.747 -5.475 18.864 1.00 97.50 105 GLN A N 1
ATOM 849 C CA . GLN A 1 105 ? 0.734 -6.526 18.735 1.00 97.50 105 GLN A CA 1
ATOM 850 C C . GLN A 1 105 ? 0.270 -7.037 20.103 1.00 97.50 105 GLN A C 1
ATOM 852 O O . GLN A 1 105 ? -0.929 -7.218 20.328 1.00 97.50 105 GLN A O 1
ATOM 857 N N . LYS A 1 106 ? 1.205 -7.236 21.044 1.00 97.94 106 LYS A N 1
ATOM 858 C CA . LYS A 1 106 ? 0.879 -7.633 22.420 1.00 97.94 106 LYS A CA 1
ATOM 859 C C . LYS A 1 106 ? 0.016 -6.578 23.114 1.00 97.94 106 LYS A C 1
ATOM 861 O O . LYS A 1 106 ? -1.027 -6.920 23.668 1.00 97.94 106 LYS A O 1
ATOM 866 N N . TYR A 1 107 ? 0.415 -5.311 23.042 1.00 97.69 107 TYR A N 1
ATOM 867 C CA . TYR A 1 107 ? -0.318 -4.199 23.640 1.00 97.69 107 TYR A CA 1
ATOM 868 C C . TYR A 1 107 ? -1.737 -4.086 23.079 1.00 97.69 107 TYR A C 1
ATOM 870 O O . TYR A 1 107 ? -2.694 -4.083 23.850 1.00 97.69 107 TYR A O 1
ATOM 878 N N . LEU A 1 108 ? -1.902 -4.074 21.752 1.00 96.69 108 LEU A N 1
ATOM 879 C CA . LEU A 1 108 ? -3.221 -3.962 21.124 1.00 96.69 108 LEU A CA 1
ATOM 880 C C . LEU A 1 108 ? -4.104 -5.171 21.436 1.00 96.69 108 LEU A C 1
ATOM 882 O O . LEU A 1 108 ? -5.295 -5.004 21.697 1.00 96.69 108 LEU A O 1
ATOM 886 N N . LYS A 1 109 ? -3.540 -6.382 21.496 1.00 95.75 109 LYS A N 1
ATOM 887 C CA . LYS A 1 109 ? -4.273 -7.583 21.917 1.00 95.75 109 LYS A CA 1
ATOM 888 C C . LYS A 1 109 ? -4.804 -7.480 23.351 1.00 95.75 109 LYS A C 1
ATOM 890 O O . LYS A 1 109 ? -5.901 -7.966 23.611 1.00 95.75 109 LYS A O 1
ATOM 895 N N . GLU A 1 110 ? -4.026 -6.904 24.266 1.00 96.25 110 GLU A N 1
ATOM 896 C CA . GLU A 1 110 ? -4.336 -6.848 25.702 1.00 96.25 110 GLU A CA 1
ATOM 897 C C . GLU A 1 110 ? -5.141 -5.610 26.117 1.00 96.25 110 GLU A C 1
ATOM 899 O O . GLU A 1 110 ? -5.886 -5.667 27.094 1.00 96.25 110 GLU A O 1
ATOM 904 N N . LYS A 1 111 ? -4.961 -4.480 25.424 1.00 96.81 111 LYS A N 1
ATOM 905 C CA . LYS A 1 111 ? -5.499 -3.172 25.829 1.00 96.81 111 LYS A CA 1
ATOM 906 C C . LYS A 1 111 ? -6.620 -2.657 24.939 1.00 96.81 111 LYS A C 1
ATOM 908 O O . LYS A 1 111 ? -7.404 -1.842 25.416 1.00 96.81 111 LYS A O 1
ATOM 913 N N . SER A 1 112 ? -6.732 -3.131 23.696 1.00 96.75 112 SER A N 1
ATOM 914 C CA . SER A 1 112 ? -7.881 -2.781 22.858 1.00 96.75 112 SER A CA 1
ATOM 915 C C . SER A 1 112 ? -9.092 -3.646 23.166 1.00 96.75 112 SER A C 1
ATOM 917 O O . SER A 1 112 ? -8.975 -4.832 23.479 1.00 96.75 112 SER A O 1
ATOM 919 N N . ARG A 1 113 ? -10.281 -3.053 23.026 1.00 96.12 113 ARG A N 1
ATOM 920 C CA . ARG A 1 113 ? -11.566 -3.678 23.367 1.00 96.12 113 ARG A CA 1
ATOM 921 C C . ARG A 1 113 ? -11.793 -5.020 22.670 1.00 96.12 113 ARG A C 1
ATOM 923 O O . ARG A 1 113 ? -12.333 -5.943 23.274 1.00 96.12 113 ARG A O 1
ATOM 930 N N . PHE A 1 114 ? -11.367 -5.141 21.413 1.00 96.88 114 PHE A N 1
ATOM 931 C CA . PHE A 1 114 ? -11.569 -6.354 20.617 1.00 96.88 114 PHE A CA 1
ATOM 932 C C . PHE A 1 114 ? -10.286 -7.124 20.313 1.00 96.88 114 PHE A C 1
ATOM 934 O O . PHE A 1 114 ? -10.370 -8.246 19.798 1.00 96.88 114 PHE A O 1
ATOM 941 N N . GLY A 1 115 ? -9.111 -6.591 20.659 1.00 96.31 115 GLY A N 1
ATOM 942 C CA . GLY A 1 115 ? -7.822 -7.209 20.355 1.00 96.31 115 GLY A CA 1
ATOM 943 C C . GLY A 1 115 ? -7.626 -7.420 18.854 1.00 96.31 115 GLY A C 1
ATOM 944 O O . GLY A 1 115 ? -7.296 -8.538 18.451 1.00 96.31 115 GLY A O 1
ATOM 945 N N . ILE A 1 116 ? -7.937 -6.403 18.044 1.00 97.25 116 ILE A N 1
ATOM 946 C CA . ILE A 1 116 ? -7.724 -6.423 16.591 1.00 97.25 116 ILE A CA 1
ATOM 947 C C . ILE A 1 116 ? -6.233 -6.166 16.346 1.00 97.25 116 ILE A C 1
ATOM 949 O O . ILE A 1 116 ? -5.734 -5.143 16.825 1.00 97.25 116 ILE A O 1
ATOM 953 N N . PRO A 1 117 ? -5.506 -7.076 15.674 1.00 96.31 117 PRO A N 1
ATOM 954 C CA . PRO A 1 117 ? -4.105 -6.848 15.351 1.00 96.31 117 PRO A CA 1
ATOM 955 C C . PRO A 1 117 ? -3.985 -5.754 14.291 1.00 96.31 117 PRO A C 1
ATOM 957 O O . PRO A 1 117 ? -4.796 -5.694 13.372 1.00 96.31 117 PRO A O 1
ATOM 960 N N . VAL A 1 118 ? -2.946 -4.937 14.404 1.00 97.25 118 VAL A N 1
ATOM 961 C CA . VAL A 1 118 ? -2.559 -3.995 13.348 1.00 97.25 118 VAL A CA 1
ATOM 962 C C . VAL A 1 118 ? -1.849 -4.747 12.216 1.00 97.25 118 VAL A C 1
ATOM 964 O O . VAL A 1 118 ? -1.253 -5.795 12.479 1.00 97.25 118 VAL A O 1
ATOM 967 N N . ILE A 1 119 ? -1.884 -4.253 10.978 1.00 98.31 119 ILE A N 1
ATOM 968 C CA . ILE A 1 119 ? -1.106 -4.792 9.850 1.00 98.31 119 ILE A CA 1
ATOM 969 C C . ILE A 1 119 ? 0.254 -4.075 9.792 1.00 98.31 119 ILE A C 1
ATOM 971 O O . ILE A 1 119 ? 0.290 -2.897 9.445 1.00 98.31 119 ILE A O 1
ATOM 975 N N . PRO A 1 120 ? 1.385 -4.732 10.116 1.00 97.62 120 PRO A N 1
ATOM 976 C CA . PRO A 1 120 ? 2.699 -4.120 9.969 1.00 97.62 120 PRO A CA 1
ATOM 977 C C . PRO A 1 120 ? 3.114 -4.072 8.498 1.00 97.62 120 PRO A C 1
ATOM 979 O O . PRO A 1 120 ? 3.127 -5.110 7.819 1.00 97.62 120 PRO A O 1
ATOM 982 N N . VAL A 1 121 ? 3.448 -2.871 8.041 1.00 96.94 121 VAL A N 1
ATOM 983 C CA . VAL A 1 121 ? 3.775 -2.518 6.658 1.00 96.94 121 VAL A CA 1
ATOM 984 C C . VAL A 1 121 ? 5.282 -2.281 6.516 1.00 96.94 121 VAL A C 1
ATOM 986 O O . VAL A 1 121 ? 5.947 -1.854 7.466 1.00 96.94 121 VAL A O 1
ATOM 989 N N . MET A 1 122 ? 5.821 -2.587 5.335 1.00 95.31 122 MET A N 1
ATOM 990 C CA . MET A 1 122 ? 7.226 -2.398 4.972 1.00 95.31 122 MET A CA 1
ATOM 991 C C . MET A 1 122 ? 7.371 -2.065 3.481 1.00 95.31 122 MET A C 1
ATOM 993 O O . MET A 1 122 ? 6.651 -2.625 2.653 1.00 95.31 122 MET A O 1
ATOM 997 N N . GLU A 1 123 ? 8.347 -1.238 3.114 1.00 96.38 123 GLU A N 1
ATOM 998 C CA . GLU A 1 123 ? 8.832 -1.176 1.729 1.00 96.38 123 GLU A CA 1
ATOM 999 C C . GLU A 1 123 ? 9.665 -2.423 1.387 1.00 96.38 123 GLU A C 1
ATOM 1001 O O . GLU A 1 123 ? 10.459 -2.905 2.197 1.00 96.38 123 GLU A O 1
ATOM 1006 N N . GLY A 1 124 ? 9.476 -2.983 0.192 1.00 96.56 124 GLY A N 1
ATOM 1007 C CA . GLY A 1 124 ? 10.078 -4.278 -0.164 1.00 96.56 124 GLY A CA 1
ATOM 1008 C C . GLY A 1 124 ? 10.581 -4.400 -1.594 1.00 96.56 124 GLY A C 1
ATOM 1009 O O . GLY A 1 124 ? 10.883 -5.512 -2.022 1.00 96.56 124 GLY A O 1
ATOM 1010 N N . LEU A 1 125 ? 10.635 -3.295 -2.340 1.00 97.06 125 LEU A N 1
ATOM 1011 C CA . LEU A 1 125 ? 10.799 -3.280 -3.796 1.00 97.06 125 LEU A CA 1
ATOM 1012 C C . LEU A 1 125 ? 11.932 -4.194 -4.301 1.00 97.06 125 LEU A C 1
ATOM 1014 O O . LEU A 1 125 ? 11.700 -5.042 -5.159 1.00 97.06 125 LEU A O 1
ATOM 1018 N N . HIS A 1 126 ? 13.118 -4.086 -3.699 1.00 97.50 126 HIS A N 1
ATOM 1019 C CA . HIS A 1 126 ? 14.299 -4.892 -4.030 1.00 97.50 126 HIS A CA 1
ATOM 1020 C C . HIS A 1 126 ? 15.008 -5.422 -2.767 1.00 97.50 126 HIS A C 1
ATOM 1022 O O . HIS A 1 126 ? 16.234 -5.477 -2.680 1.00 97.50 126 HIS A O 1
ATOM 1028 N N . GLY A 1 127 ? 14.218 -5.806 -1.763 1.00 97.12 127 GLY A N 1
ATOM 1029 C CA . GLY A 1 127 ? 14.683 -6.135 -0.412 1.00 97.12 127 GLY A CA 1
ATOM 1030 C C . GLY A 1 127 ? 13.811 -5.446 0.630 1.00 97.12 127 GLY A C 1
ATOM 1031 O O . GLY A 1 127 ? 13.243 -4.393 0.342 1.00 97.12 127 GLY A O 1
ATOM 1032 N N . THR A 1 128 ? 13.669 -6.015 1.830 1.00 95.56 128 THR A N 1
ATOM 1033 C CA . THR A 1 128 ? 12.984 -5.299 2.916 1.00 95.56 128 THR A CA 1
ATOM 1034 C C . THR A 1 128 ? 13.806 -4.089 3.344 1.00 95.56 128 THR A C 1
ATOM 1036 O O . THR A 1 128 ? 15.003 -4.211 3.590 1.00 95.56 128 THR A O 1
ATOM 1039 N N . VAL A 1 129 ? 13.175 -2.919 3.464 1.00 94.12 129 VAL A N 1
ATOM 1040 C CA . VAL A 1 129 ? 13.865 -1.675 3.845 1.00 94.12 129 VAL A CA 1
ATOM 1041 C C . VAL A 1 129 ? 14.099 -1.639 5.356 1.00 94.12 129 VAL A C 1
ATOM 1043 O O . VAL A 1 129 ? 13.418 -0.924 6.082 1.00 94.12 129 VAL A O 1
ATOM 1046 N N . GLN A 1 130 ? 15.051 -2.447 5.830 1.00 91.88 130 GLN A N 1
ATOM 1047 C CA . GLN A 1 130 ? 15.578 -2.415 7.198 1.00 91.88 130 GLN A CA 1
ATOM 1048 C C . GLN A 1 130 ? 17.066 -2.727 7.235 1.00 91.88 130 GLN A C 1
ATOM 1050 O O . GLN A 1 130 ? 17.553 -3.567 6.473 1.00 91.88 130 GLN A O 1
ATOM 1055 N N . ASP A 1 131 ? 17.772 -2.112 8.185 1.00 91.25 131 ASP A N 1
ATOM 1056 C CA . ASP A 1 131 ? 19.180 -2.423 8.414 1.00 91.25 131 ASP A CA 1
ATOM 1057 C C . ASP A 1 131 ? 19.338 -3.899 8.829 1.00 91.25 131 ASP A C 1
ATOM 1059 O O . ASP A 1 131 ? 18.599 -4.427 9.676 1.00 91.25 131 ASP A O 1
ATOM 1063 N N . GLY A 1 132 ? 20.270 -4.578 8.158 1.00 88.19 132 GLY A N 1
ATOM 1064 C CA . GLY A 1 132 ? 20.485 -6.024 8.221 1.00 88.19 132 GLY A CA 1
ATOM 1065 C C . GLY A 1 132 ? 19.722 -6.874 7.192 1.00 88.19 132 GLY A C 1
ATOM 1066 O O . GLY A 1 132 ? 19.898 -8.090 7.208 1.00 88.19 132 GLY A O 1
ATOM 1067 N N . SER A 1 133 ? 18.909 -6.282 6.309 1.00 94.00 133 SER A N 1
ATOM 1068 C CA . SER A 1 133 ? 18.208 -7.016 5.235 1.00 94.00 133 SER A CA 1
ATOM 1069 C C . SER A 1 133 ? 19.070 -7.199 3.984 1.00 94.00 133 SER A C 1
ATOM 1071 O O . SER A 1 133 ? 20.002 -6.430 3.732 1.00 94.00 133 SER A O 1
ATOM 1073 N N . THR A 1 134 ? 18.732 -8.190 3.155 1.00 97.25 134 THR A N 1
ATOM 1074 C CA . THR A 1 134 ? 19.410 -8.395 1.869 1.00 97.25 134 THR A CA 1
ATOM 1075 C C . THR A 1 134 ? 18.968 -7.344 0.848 1.00 97.25 134 THR A C 1
ATOM 1077 O O . THR A 1 134 ? 17.774 -7.168 0.607 1.00 97.25 134 THR A O 1
ATOM 1080 N N . ILE A 1 135 ? 19.932 -6.683 0.197 1.00 97.56 135 ILE A N 1
ATOM 1081 C CA . ILE A 1 135 ? 19.679 -5.730 -0.894 1.00 97.56 135 ILE A CA 1
ATOM 1082 C C . ILE A 1 135 ? 19.903 -6.435 -2.234 1.00 97.56 135 ILE A C 1
ATOM 1084 O O . ILE A 1 135 ? 21.002 -6.912 -2.523 1.00 97.56 135 ILE A O 1
ATOM 1088 N N . TYR A 1 136 ? 18.864 -6.478 -3.062 1.00 98.44 136 TYR A N 1
ATOM 1089 C CA . TYR A 1 136 ? 18.898 -7.034 -4.414 1.00 98.44 136 TYR A CA 1
ATOM 1090 C C . TYR A 1 136 ? 19.059 -5.926 -5.467 1.00 98.44 136 TYR A C 1
ATOM 1092 O O . TYR A 1 136 ? 18.891 -4.744 -5.148 1.00 98.44 136 TYR A O 1
ATOM 1100 N N . PRO A 1 137 ? 19.379 -6.274 -6.731 1.00 98.44 137 PRO A N 1
ATOM 1101 C CA . PRO A 1 137 ? 19.294 -5.329 -7.835 1.00 98.44 137 PRO A CA 1
ATOM 1102 C C . PRO A 1 137 ? 17.893 -4.728 -7.946 1.00 98.44 137 PRO A C 1
ATOM 1104 O O . PRO A 1 137 ? 16.897 -5.409 -7.710 1.00 98.44 137 PRO A O 1
ATOM 1107 N N . GLN A 1 138 ? 17.832 -3.466 -8.353 1.00 98.25 138 GLN A N 1
ATOM 1108 C CA . GLN A 1 138 ? 16.583 -2.742 -8.543 1.00 98.25 138 GLN A CA 1
ATOM 1109 C C . GLN A 1 138 ? 15.713 -3.381 -9.652 1.00 98.25 138 GLN A C 1
ATOM 1111 O O . GLN A 1 138 ? 16.238 -4.056 -10.548 1.00 98.25 138 GLN A O 1
ATOM 1116 N N . SER A 1 139 ? 14.394 -3.170 -9.614 1.00 98.31 139 SER A N 1
ATOM 1117 C CA . SER A 1 139 ? 13.413 -3.802 -10.516 1.00 98.31 139 SER A CA 1
ATOM 1118 C C . SER A 1 139 ? 13.777 -3.739 -12.000 1.00 98.31 139 SER A C 1
ATOM 1120 O O . SER A 1 139 ? 13.676 -4.757 -12.688 1.00 98.31 139 SER A O 1
ATOM 1122 N N . ILE A 1 140 ? 14.282 -2.606 -12.501 1.00 98.44 140 ILE A N 1
ATOM 1123 C CA . ILE A 1 140 ? 14.655 -2.476 -13.919 1.00 98.44 140 ILE A CA 1
ATOM 1124 C C . ILE A 1 140 ? 15.818 -3.407 -14.315 1.00 98.44 140 ILE A C 1
ATOM 1126 O O . ILE A 1 140 ? 15.856 -3.966 -15.418 1.00 98.44 140 ILE A O 1
ATOM 1130 N N . ALA A 1 141 ? 16.754 -3.647 -13.391 1.00 98.56 141 ALA A N 1
ATOM 1131 C CA . ALA A 1 141 ? 17.851 -4.590 -13.584 1.00 98.56 141 ALA A CA 1
ATOM 1132 C C . ALA A 1 141 ? 17.347 -6.040 -13.519 1.00 98.56 141 ALA A C 1
ATOM 1134 O O . ALA A 1 141 ? 17.770 -6.878 -14.316 1.00 98.56 141 ALA A O 1
ATOM 1135 N N . LEU A 1 142 ? 16.397 -6.331 -12.624 1.00 98.38 142 LEU A N 1
ATOM 1136 C CA . LEU A 1 142 ? 15.736 -7.638 -12.558 1.00 98.38 142 LEU A CA 1
ATOM 1137 C C . LEU A 1 142 ? 14.947 -7.933 -13.839 1.00 98.38 142 LEU A C 1
ATOM 1139 O O . LEU A 1 142 ? 15.040 -9.039 -14.373 1.00 98.38 142 LEU A O 1
ATOM 1143 N N . ALA A 1 143 ? 14.234 -6.945 -14.380 1.00 98.44 143 ALA A N 1
ATOM 1144 C CA . ALA A 1 143 ? 13.502 -7.079 -15.635 1.00 98.44 143 ALA A CA 1
ATOM 1145 C C . ALA A 1 143 ? 14.423 -7.419 -16.813 1.00 98.44 143 ALA A C 1
ATOM 1147 O O . ALA A 1 143 ? 14.091 -8.280 -17.628 1.00 98.44 143 ALA A O 1
ATOM 1148 N N . SER A 1 144 ? 15.623 -6.833 -16.838 1.00 98.31 144 SER A N 1
ATOM 1149 C CA . SER A 1 144 ? 16.647 -7.086 -17.862 1.00 98.31 144 SER A CA 1
ATOM 1150 C C . SER A 1 144 ? 17.137 -8.542 -17.897 1.00 98.31 144 SER A C 1
ATOM 1152 O O . SER A 1 144 ? 17.770 -8.956 -18.866 1.00 98.31 144 SER A O 1
ATOM 1154 N N . THR A 1 145 ? 16.829 -9.350 -16.876 1.00 98.56 145 THR A N 1
ATOM 1155 C CA . THR A 1 145 ? 17.123 -10.793 -16.878 1.00 98.56 145 THR A CA 1
ATOM 1156 C C . THR A 1 145 ? 16.139 -11.609 -17.716 1.00 98.56 145 THR A C 1
ATOM 1158 O O . THR A 1 145 ? 16.441 -12.759 -18.036 1.00 98.56 145 THR A O 1
ATOM 1161 N N . PHE A 1 146 ? 14.951 -11.063 -18.016 1.00 98.69 146 PHE A N 1
ATOM 1162 C CA . PHE A 1 146 ? 13.822 -11.790 -18.613 1.00 98.69 146 PHE A CA 1
ATOM 1163 C C . PHE A 1 146 ? 13.514 -13.119 -17.895 1.00 98.69 146 PHE A C 1
ATOM 1165 O O . PHE A 1 146 ? 13.049 -14.083 -18.503 1.00 98.69 146 PHE A O 1
ATOM 1172 N N . ASN A 1 147 ? 13.776 -13.185 -16.582 1.00 98.75 147 ASN A N 1
ATOM 1173 C CA . ASN A 1 147 ? 13.678 -14.407 -15.793 1.00 98.75 147 ASN A CA 1
ATOM 1174 C C . ASN A 1 147 ? 12.700 -14.263 -14.608 1.00 98.75 147 ASN A C 1
ATOM 1176 O O . ASN A 1 147 ? 13.129 -14.091 -13.462 1.00 98.75 147 ASN A O 1
ATOM 1180 N N . PRO A 1 148 ? 11.381 -14.417 -14.842 1.00 98.75 148 PRO A N 1
ATOM 1181 C CA . PRO A 1 148 ? 10.382 -14.384 -13.773 1.00 98.75 148 PRO A CA 1
ATOM 1182 C C . PRO A 1 148 ? 10.630 -15.434 -12.681 1.00 98.75 148 PRO A C 1
ATOM 1184 O O . PRO A 1 148 ? 10.364 -15.192 -11.509 1.00 98.75 148 PRO A O 1
ATOM 1187 N N . SER A 1 149 ? 11.207 -16.592 -13.021 1.00 98.75 149 SER A N 1
ATOM 1188 C CA . SER A 1 149 ? 11.534 -17.619 -12.019 1.00 98.75 149 SER A CA 1
ATOM 1189 C C . SER A 1 149 ? 12.600 -17.154 -11.020 1.00 98.75 149 SER A C 1
ATOM 1191 O O . SER A 1 149 ? 12.592 -17.592 -9.869 1.00 98.75 149 SER A O 1
ATOM 1193 N N . LEU A 1 150 ? 13.514 -16.271 -11.435 1.00 98.44 150 LEU A N 1
ATOM 1194 C CA . LEU A 1 150 ? 14.500 -15.664 -10.543 1.00 98.44 150 LEU A CA 1
ATOM 1195 C C . LEU A 1 150 ? 13.852 -14.615 -9.630 1.00 98.44 150 LEU A C 1
ATOM 1197 O O . LEU A 1 150 ? 14.102 -14.634 -8.426 1.00 98.44 150 LEU A O 1
ATOM 1201 N N . VAL A 1 151 ? 12.968 -13.772 -10.177 1.00 98.88 151 VAL A N 1
ATOM 1202 C CA . VAL A 1 151 ? 12.198 -12.779 -9.403 1.00 98.88 151 VAL A CA 1
ATOM 1203 C C . VAL A 1 151 ? 11.314 -13.452 -8.353 1.00 98.88 151 VAL A C 1
ATOM 1205 O O . VAL A 1 151 ? 11.283 -13.008 -7.210 1.00 98.88 151 VAL A O 1
ATOM 1208 N N . TYR A 1 152 ? 10.667 -14.568 -8.693 1.00 98.94 152 TYR A N 1
ATOM 1209 C CA . TYR A 1 152 ? 9.889 -15.369 -7.744 1.00 98.94 152 TYR A CA 1
ATOM 1210 C C . TYR A 1 152 ? 10.730 -15.851 -6.554 1.00 98.94 152 TYR A C 1
ATOM 1212 O O . TYR A 1 152 ? 10.335 -15.664 -5.405 1.00 98.94 152 TYR A O 1
ATOM 1220 N N . LYS A 1 153 ? 11.921 -16.414 -6.807 1.00 98.81 153 LYS A N 1
ATOM 1221 C CA . LYS A 1 153 ? 12.829 -16.865 -5.737 1.00 98.81 153 LYS A CA 1
ATOM 1222 C C . LYS A 1 153 ? 13.295 -15.704 -4.864 1.00 98.81 153 LYS A C 1
ATOM 1224 O O . LYS A 1 153 ? 13.294 -15.823 -3.643 1.00 98.81 153 LYS A O 1
ATOM 1229 N N . MET A 1 154 ? 13.678 -14.590 -5.490 1.00 98.75 154 MET A N 1
ATOM 1230 C CA . MET A 1 154 ? 14.073 -13.370 -4.786 1.00 98.75 154 MET A CA 1
ATOM 1231 C C . MET A 1 154 ? 12.951 -12.883 -3.864 1.00 98.75 154 MET A C 1
ATOM 1233 O O . MET A 1 154 ? 13.179 -12.673 -2.676 1.00 98.75 154 MET A O 1
ATOM 1237 N N . ALA A 1 155 ? 11.730 -12.761 -4.386 1.00 98.81 155 ALA A N 1
ATOM 1238 C CA . ALA A 1 155 ? 10.581 -12.332 -3.602 1.00 98.81 155 ALA A CA 1
ATOM 1239 C C . ALA A 1 155 ? 10.217 -13.329 -2.489 1.00 98.81 155 ALA A C 1
ATOM 1241 O O . ALA A 1 155 ? 9.793 -12.903 -1.420 1.00 98.81 155 ALA A O 1
ATOM 1242 N N . GLY A 1 156 ? 10.456 -14.632 -2.681 1.00 98.81 156 GLY A N 1
ATOM 1243 C CA . GLY A 1 156 ? 10.383 -15.630 -1.609 1.00 98.81 156 GLY A CA 1
ATOM 1244 C C . GLY A 1 156 ? 11.334 -15.311 -0.450 1.00 98.81 156 GLY A C 1
ATOM 1245 O O . GLY A 1 156 ? 10.912 -15.264 0.705 1.00 98.81 156 GLY A O 1
ATOM 1246 N N . PHE A 1 157 ? 12.598 -14.982 -0.738 1.00 98.62 157 PHE A N 1
ATOM 1247 C CA . PHE A 1 157 ? 13.548 -14.558 0.300 1.00 98.62 157 PHE A CA 1
ATOM 1248 C C . PHE A 1 157 ? 13.130 -13.251 0.987 1.00 98.62 157 PHE A C 1
ATOM 1250 O O . PHE A 1 157 ? 13.156 -13.188 2.216 1.00 98.62 157 PHE A O 1
ATOM 1257 N N . ILE A 1 158 ? 12.661 -12.253 0.229 1.00 98.69 158 ILE A N 1
ATOM 1258 C CA . ILE A 1 158 ? 12.099 -11.009 0.790 1.00 98.69 158 ILE A CA 1
ATOM 1259 C C . ILE A 1 158 ? 10.919 -11.330 1.720 1.00 98.69 158 ILE A C 1
ATOM 1261 O O . ILE A 1 158 ? 10.843 -10.823 2.838 1.00 98.69 158 ILE A O 1
ATOM 1265 N N . GLY A 1 159 ? 10.016 -12.219 1.300 1.00 98.62 159 GLY A N 1
ATOM 1266 C CA . GLY A 1 159 ? 8.879 -12.671 2.098 1.00 98.62 159 GLY A CA 1
ATOM 1267 C C . GLY A 1 159 ? 9.299 -13.393 3.381 1.00 98.62 159 GLY A C 1
ATOM 1268 O O . GLY A 1 159 ? 8.679 -13.201 4.432 1.00 98.62 159 GLY A O 1
ATOM 1269 N N . ALA A 1 160 ? 10.365 -14.194 3.331 1.00 98.50 160 ALA A N 1
ATOM 1270 C CA . ALA A 1 160 ? 10.932 -14.868 4.494 1.00 98.50 160 ALA A CA 1
ATOM 1271 C C . ALA A 1 160 ? 11.519 -13.870 5.508 1.00 98.50 160 ALA A C 1
ATOM 1273 O O . ALA A 1 160 ? 11.189 -13.956 6.697 1.00 98.50 160 ALA A O 1
ATOM 1274 N N . GLU A 1 161 ? 12.322 -12.907 5.041 1.00 97.38 161 GLU A N 1
ATOM 1275 C CA . GLU A 1 161 ? 12.885 -11.824 5.861 1.00 97.38 161 GLU A CA 1
ATOM 1276 C C . GLU A 1 161 ? 11.761 -10.993 6.499 1.00 97.38 161 GLU A C 1
ATOM 1278 O O . GLU A 1 161 ? 11.674 -10.906 7.729 1.00 97.38 161 GLU A O 1
ATOM 1283 N N . ALA A 1 162 ? 10.814 -10.507 5.690 1.00 97.56 162 ALA A N 1
ATOM 1284 C CA . ALA A 1 162 ? 9.638 -9.761 6.139 1.00 97.56 162 ALA A CA 1
ATOM 1285 C C . ALA A 1 162 ? 8.868 -10.519 7.236 1.00 97.56 162 ALA A C 1
ATOM 1287 O O . ALA A 1 162 ? 8.583 -9.987 8.316 1.00 97.56 162 ALA A O 1
ATOM 1288 N N . LYS A 1 163 ? 8.571 -11.802 7.002 1.00 97.62 163 LYS A N 1
ATOM 1289 C CA . LYS A 1 163 ? 7.848 -12.645 7.959 1.00 97.62 163 LYS A CA 1
ATOM 1290 C C . LYS A 1 163 ? 8.601 -12.803 9.278 1.00 97.62 163 LYS A C 1
ATOM 1292 O O . LYS A 1 163 ? 7.950 -12.784 10.325 1.00 97.62 163 LYS A O 1
ATOM 1297 N N . SER A 1 164 ? 9.925 -12.964 9.234 1.00 95.94 164 SER A N 1
ATOM 1298 C CA . SER A 1 164 ? 10.762 -13.131 10.430 1.00 95.94 164 SER A CA 1
ATOM 1299 C C . SER A 1 164 ? 10.720 -11.907 11.352 1.00 95.94 164 SER A C 1
ATOM 1301 O O . SER A 1 164 ? 10.702 -12.060 12.572 1.00 95.94 164 SER A O 1
ATOM 1303 N N . MET A 1 165 ? 10.577 -10.713 10.769 1.00 95.12 165 MET A N 1
ATOM 1304 C CA . MET A 1 165 ? 10.471 -9.440 11.486 1.00 95.12 165 MET A CA 1
ATOM 1305 C C . MET A 1 165 ? 9.047 -9.110 11.963 1.00 95.12 165 MET A C 1
ATOM 1307 O O . MET A 1 165 ? 8.823 -8.122 12.660 1.00 95.12 165 MET A O 1
ATOM 1311 N N . GLY A 1 166 ? 8.058 -9.927 11.591 1.00 96.38 166 GLY A N 1
ATOM 1312 C CA . GLY A 1 166 ? 6.654 -9.708 11.935 1.00 96.38 166 GLY A CA 1
ATOM 1313 C C . GLY A 1 166 ? 5.860 -8.874 10.925 1.00 96.38 166 GLY A C 1
ATOM 1314 O O . GLY A 1 166 ? 4.674 -8.641 11.171 1.00 96.38 166 GLY A O 1
ATOM 1315 N N . VAL A 1 167 ? 6.446 -8.508 9.778 1.00 97.38 167 VAL A N 1
ATOM 1316 C CA . VAL A 1 167 ? 5.749 -7.827 8.671 1.00 97.38 167 VAL A CA 1
ATOM 1317 C C . VAL A 1 167 ? 4.564 -8.671 8.189 1.00 97.38 167 VAL A C 1
ATOM 1319 O O . VAL A 1 167 ? 4.572 -9.912 8.267 1.00 97.38 167 VAL A O 1
ATOM 1322 N N . LYS A 1 168 ? 3.506 -7.997 7.731 1.00 97.94 168 LYS A N 1
ATOM 1323 C CA . LYS A 1 168 ? 2.325 -8.628 7.122 1.00 97.94 168 LYS A CA 1
ATOM 1324 C C . LYS A 1 168 ? 1.982 -8.066 5.753 1.00 97.94 168 LYS A C 1
ATOM 1326 O O . LYS A 1 168 ? 1.330 -8.779 5.000 1.00 97.94 168 LYS A O 1
ATOM 1331 N N . GLN A 1 169 ? 2.435 -6.861 5.427 1.00 98.56 169 GLN A N 1
ATOM 1332 C CA . GLN A 1 169 ? 2.222 -6.240 4.128 1.00 98.56 169 GLN A CA 1
ATOM 1333 C C . GLN A 1 169 ? 3.511 -5.604 3.618 1.00 98.56 169 GLN A C 1
ATOM 1335 O O . GLN A 1 169 ? 4.233 -4.958 4.374 1.00 98.56 169 GLN A O 1
ATOM 1340 N N . VAL A 1 170 ? 3.773 -5.782 2.328 1.00 98.44 170 VAL A N 1
ATOM 1341 C CA . VAL A 1 170 ? 4.867 -5.151 1.599 1.00 98.44 170 VAL A CA 1
ATOM 1342 C C . VAL A 1 170 ? 4.291 -4.226 0.525 1.00 98.44 170 VAL A C 1
ATOM 1344 O O . VAL A 1 170 ? 3.367 -4.602 -0.203 1.00 98.44 170 VAL A O 1
ATOM 1347 N N . LEU A 1 171 ? 4.837 -3.013 0.428 1.00 98.31 171 LEU A N 1
ATOM 1348 C CA . LEU A 1 171 ? 4.434 -1.972 -0.525 1.00 98.31 171 LEU A CA 1
ATOM 1349 C C . LEU A 1 171 ? 5.084 -2.169 -1.906 1.00 98.31 171 LEU A C 1
ATOM 1351 O O . LEU A 1 171 ? 5.758 -1.289 -2.429 1.00 98.31 171 LEU A O 1
ATOM 1355 N N . ALA A 1 172 ? 4.927 -3.363 -2.474 1.00 98.38 172 ALA A N 1
ATOM 1356 C CA . ALA A 1 172 ? 5.494 -3.771 -3.758 1.00 98.38 172 ALA A CA 1
ATOM 1357 C C . ALA A 1 172 ? 4.626 -4.886 -4.384 1.00 98.38 172 ALA A C 1
ATOM 1359 O O . ALA A 1 172 ? 3.861 -5.540 -3.656 1.00 98.38 172 ALA A O 1
ATOM 1360 N N . PRO A 1 173 ? 4.743 -5.164 -5.696 1.00 98.69 173 PRO A N 1
ATOM 1361 C CA . PRO A 1 173 ? 5.654 -4.553 -6.674 1.00 98.69 173 PRO A CA 1
ATOM 1362 C C . PRO A 1 173 ? 5.136 -3.240 -7.276 1.00 98.69 173 PRO A C 1
ATOM 1364 O O . PRO A 1 173 ? 3.941 -2.951 -7.215 1.00 98.69 173 PRO A O 1
ATOM 1367 N N . ASP A 1 174 ? 6.036 -2.492 -7.912 1.00 98.75 174 ASP A N 1
ATOM 1368 C CA . ASP A 1 174 ? 5.668 -1.423 -8.839 1.00 98.75 174 ASP A CA 1
ATOM 1369 C C . ASP A 1 174 ? 5.361 -2.026 -10.230 1.00 98.75 174 ASP A C 1
ATOM 1371 O O . ASP A 1 174 ? 6.173 -2.747 -10.816 1.00 98.75 174 ASP A O 1
ATOM 1375 N N . LEU A 1 175 ? 4.140 -1.799 -10.711 1.00 98.75 175 LEU A N 1
ATOM 1376 C CA . LEU A 1 175 ? 3.589 -2.261 -11.983 1.00 98.75 175 LEU A CA 1
ATOM 1377 C C . LEU A 1 175 ? 3.416 -1.119 -12.995 1.00 98.75 175 LEU A C 1
ATOM 1379 O O . LEU A 1 175 ? 2.771 -1.316 -14.032 1.00 98.75 175 LEU A O 1
ATOM 1383 N N . ASP A 1 176 ? 3.946 0.068 -12.705 1.00 98.62 176 ASP A N 1
ATOM 1384 C CA . ASP A 1 176 ? 3.980 1.159 -13.662 1.00 98.62 176 ASP A CA 1
ATOM 1385 C C . ASP A 1 176 ? 4.813 0.784 -14.891 1.00 98.62 176 ASP A C 1
ATOM 1387 O O . ASP A 1 176 ? 5.789 0.034 -14.834 1.00 98.62 176 ASP A O 1
ATOM 1391 N N . LEU A 1 177 ? 4.407 1.325 -16.039 1.00 98.19 177 LEU A N 1
ATOM 1392 C CA . LEU A 1 177 ? 5.170 1.200 -17.273 1.00 98.19 177 LEU A CA 1
ATOM 1393 C C . LEU A 1 177 ? 6.108 2.390 -17.383 1.00 98.19 177 LEU A C 1
ATOM 1395 O O . LEU A 1 177 ? 5.647 3.532 -17.433 1.00 98.19 177 LEU A O 1
ATOM 1399 N N . THR A 1 178 ? 7.401 2.130 -17.529 1.00 93.81 178 THR A N 1
ATOM 1400 C CA . THR A 1 178 ? 8.365 3.179 -17.851 1.00 93.81 178 THR A CA 1
ATOM 1401 C C . THR A 1 178 ? 8.206 3.580 -19.310 1.00 93.81 178 THR A C 1
ATOM 1403 O O . THR A 1 178 ? 8.742 2.929 -20.196 1.00 93.81 178 THR A O 1
ATOM 1406 N N . ARG A 1 179 ? 7.462 4.650 -19.596 1.00 94.19 179 ARG A N 1
ATOM 1407 C CA . ARG A 1 179 ? 7.414 5.233 -20.959 1.00 94.19 179 ARG A CA 1
ATOM 1408 C C . ARG A 1 179 ? 7.757 6.719 -20.991 1.00 94.19 179 ARG A C 1
ATOM 1410 O O . ARG A 1 179 ? 7.603 7.370 -22.018 1.00 94.19 179 ARG A O 1
ATOM 1417 N N . GLU A 1 180 ? 8.255 7.228 -19.871 1.00 97.44 180 GLU A N 1
ATOM 1418 C CA . GLU A 1 180 ? 8.857 8.544 -19.730 1.00 97.44 180 GLU A CA 1
ATOM 1419 C C . GLU A 1 180 ? 10.209 8.387 -19.025 1.00 97.44 180 GLU A C 1
ATOM 1421 O O . GLU A 1 180 ? 10.288 8.279 -17.805 1.00 97.44 180 GLU A O 1
ATOM 1426 N N . LEU A 1 181 ? 11.292 8.346 -19.803 1.00 97.88 181 LEU A N 1
ATOM 1427 C CA . LEU A 1 181 ? 12.634 8.035 -19.292 1.00 97.88 181 LEU A CA 1
ATOM 1428 C C . LEU A 1 181 ? 13.242 9.150 -18.430 1.00 97.88 181 LEU A C 1
ATOM 1430 O O . LEU A 1 181 ? 14.249 8.923 -17.766 1.00 97.88 181 LEU A O 1
ATOM 1434 N N . ARG A 1 182 ? 12.657 10.355 -18.438 1.00 98.38 182 ARG A N 1
ATOM 1435 C CA . ARG A 1 182 ? 13.074 11.452 -17.551 1.00 98.38 182 ARG A CA 1
ATOM 1436 C C . ARG A 1 182 ? 12.519 11.301 -16.135 1.00 98.38 182 ARG A C 1
ATOM 1438 O O . ARG A 1 182 ? 12.970 12.012 -15.240 1.00 98.38 182 ARG A O 1
ATOM 1445 N N . TRP A 1 183 ? 11.535 10.423 -15.935 1.00 98.50 183 TRP A N 1
ATOM 1446 C CA . TRP A 1 183 ? 10.922 10.213 -14.633 1.00 98.50 183 TRP A CA 1
ATOM 1447 C C . TRP A 1 183 ? 11.906 9.574 -13.652 1.00 98.50 183 TRP A C 1
ATOM 1449 O O . TRP A 1 183 ? 12.523 8.553 -13.935 1.00 98.50 183 TRP A O 1
ATOM 1459 N N . GLY A 1 184 ? 12.040 10.168 -12.466 1.00 98.25 184 GLY A N 1
ATOM 1460 C CA . GLY A 1 184 ? 13.044 9.754 -11.481 1.00 98.25 184 GLY A CA 1
ATOM 1461 C C . GLY A 1 184 ? 12.860 8.345 -10.905 1.00 98.25 184 GLY A C 1
ATOM 1462 O O . GLY A 1 184 ? 13.786 7.840 -10.286 1.00 98.25 184 GLY A O 1
ATOM 1463 N N . ARG A 1 185 ? 11.699 7.708 -11.108 1.00 98.31 185 ARG A N 1
ATOM 1464 C CA . ARG A 1 185 ? 11.372 6.377 -10.563 1.00 98.31 185 ARG A CA 1
ATOM 1465 C C . ARG A 1 185 ? 11.370 5.268 -11.622 1.00 98.31 185 ARG A C 1
ATOM 1467 O O . ARG A 1 185 ? 10.896 4.170 -11.362 1.00 98.31 185 ARG A O 1
ATOM 1474 N N . VAL A 1 186 ? 11.943 5.527 -12.805 1.00 98.56 186 VAL A N 1
ATOM 1475 C CA . VAL A 1 186 ? 12.159 4.521 -13.870 1.00 98.56 186 VAL A CA 1
ATOM 1476 C C . VAL A 1 186 ? 12.722 3.214 -13.313 1.00 98.56 186 VAL A C 1
ATOM 1478 O O . VAL A 1 186 ? 12.284 2.122 -13.685 1.00 98.56 186 VAL A O 1
ATOM 1481 N N . GLU A 1 187 ? 13.692 3.336 -12.407 1.00 98.44 187 GLU A N 1
ATOM 1482 C CA . GLU A 1 187 ? 14.400 2.204 -11.834 1.00 98.44 187 GLU A CA 1
ATOM 1483 C C . GLU A 1 187 ? 13.470 1.240 -11.084 1.00 98.44 187 GLU A C 1
ATOM 1485 O O . GLU A 1 187 ? 13.680 0.030 -11.142 1.00 98.44 187 GLU A O 1
ATOM 1490 N N . GLU A 1 188 ? 12.398 1.749 -10.473 1.00 98.56 188 GLU A N 1
ATOM 1491 C CA . GLU A 1 188 ? 11.477 0.972 -9.643 1.00 98.56 188 GLU A CA 1
ATOM 1492 C C . GLU A 1 188 ? 10.590 0.017 -10.448 1.00 98.56 188 GLU A C 1
ATOM 1494 O O . GLU A 1 188 ? 10.066 -0.956 -9.903 1.00 98.56 188 GLU A O 1
ATOM 1499 N N . THR A 1 189 ? 10.467 0.251 -11.754 1.00 98.19 189 THR A N 1
ATOM 1500 C CA . THR A 1 189 ? 9.582 -0.507 -12.644 1.00 98.19 189 THR A CA 1
ATOM 1501 C C . THR A 1 189 ? 10.258 -1.739 -13.242 1.00 98.19 189 THR A C 1
ATOM 1503 O O . THR A 1 189 ? 11.483 -1.848 -13.305 1.00 98.19 189 THR A O 1
ATOM 1506 N N . PHE A 1 190 ? 9.453 -2.641 -13.805 1.00 98.69 190 PHE A N 1
ATOM 1507 C CA . PHE A 1 190 ? 9.949 -3.742 -14.636 1.00 98.69 190 PHE A CA 1
ATOM 1508 C C . PHE A 1 190 ? 10.078 -3.381 -16.135 1.00 98.69 190 PHE A C 1
ATOM 1510 O O . PHE A 1 190 ? 10.128 -4.274 -16.982 1.00 98.69 190 PHE A O 1
ATOM 1517 N N . GLY A 1 191 ? 10.147 -2.089 -16.477 1.00 98.12 191 GLY A N 1
ATOM 1518 C CA . GLY A 1 191 ? 10.375 -1.600 -17.840 1.00 98.12 191 GLY A CA 1
ATOM 1519 C C . GLY A 1 191 ? 9.128 -1.072 -18.556 1.00 98.12 191 GLY A C 1
ATOM 1520 O O . GLY A 1 191 ? 8.154 -0.657 -17.934 1.00 98.12 191 GLY A O 1
ATOM 1521 N N . GLU A 1 192 ? 9.187 -1.021 -19.889 1.00 98.25 192 GLU A N 1
ATOM 1522 C CA . GLU A 1 192 ? 8.201 -0.316 -20.730 1.00 98.25 192 GLU A CA 1
ATOM 1523 C C . GLU A 1 192 ? 7.111 -1.207 -21.348 1.00 98.25 192 GLU A C 1
ATOM 1525 O O . GLU A 1 192 ? 6.139 -0.692 -21.918 1.00 98.25 192 GLU A O 1
ATOM 1530 N N . ASP A 1 193 ? 7.298 -2.528 -21.272 1.00 98.50 193 ASP A N 1
ATOM 1531 C CA . ASP A 1 193 ? 6.454 -3.536 -21.914 1.00 98.50 193 ASP A CA 1
ATOM 1532 C C . ASP A 1 193 ? 5.397 -4.089 -20.938 1.00 98.50 193 ASP A C 1
ATOM 1534 O O . ASP A 1 193 ? 5.761 -4.699 -19.927 1.00 98.50 193 ASP A O 1
ATOM 1538 N N . PRO A 1 194 ? 4.088 -3.947 -21.233 1.00 98.38 194 PRO A N 1
ATOM 1539 C CA . PRO A 1 194 ? 3.034 -4.420 -20.343 1.00 98.38 194 PRO A CA 1
ATOM 1540 C C . PRO A 1 194 ? 3.092 -5.919 -20.047 1.00 98.38 194 PRO A C 1
ATOM 1542 O O . PRO A 1 194 ? 2.743 -6.331 -18.941 1.00 98.38 194 PRO A O 1
ATOM 1545 N N . PHE A 1 195 ? 3.515 -6.748 -21.007 1.00 98.62 195 PHE A N 1
ATOM 1546 C CA . PHE A 1 195 ? 3.572 -8.195 -20.808 1.00 98.62 195 PHE A CA 1
ATOM 1547 C C . PHE A 1 195 ? 4.687 -8.580 -19.830 1.00 98.62 195 PHE A C 1
ATOM 1549 O O . PHE A 1 195 ? 4.422 -9.297 -18.861 1.00 98.62 195 PHE A O 1
ATOM 1556 N N . LEU A 1 196 ? 5.903 -8.072 -20.042 1.00 98.75 196 LEU A N 1
ATOM 1557 C CA . LEU A 1 196 ? 7.049 -8.295 -19.165 1.00 98.75 196 LEU A CA 1
ATOM 1558 C C . LEU A 1 196 ? 6.770 -7.798 -17.746 1.00 98.75 196 LEU A C 1
ATOM 1560 O O . LEU A 1 196 ? 6.988 -8.546 -16.793 1.00 98.75 196 LEU A O 1
ATOM 1564 N N . VAL A 1 197 ? 6.234 -6.580 -17.603 1.00 98.88 197 VAL A N 1
ATOM 1565 C CA . VAL A 1 197 ? 5.878 -6.011 -16.293 1.00 98.88 197 VAL A CA 1
ATOM 1566 C C . VAL A 1 197 ? 4.870 -6.905 -15.575 1.00 98.88 197 VAL A C 1
ATOM 1568 O O . VAL A 1 197 ? 5.036 -7.209 -14.393 1.00 98.88 197 VAL A O 1
ATOM 1571 N N . ALA A 1 198 ? 3.868 -7.409 -16.298 1.00 98.75 198 ALA A N 1
ATOM 1572 C CA . ALA A 1 198 ? 2.885 -8.316 -15.729 1.00 98.75 198 ALA A CA 1
ATOM 1573 C C . ALA A 1 198 ? 3.501 -9.665 -15.307 1.00 98.75 198 ALA A C 1
ATOM 1575 O O . ALA A 1 198 ? 3.181 -10.161 -14.232 1.00 98.75 198 ALA A O 1
ATOM 1576 N N . GLU A 1 199 ? 4.379 -10.272 -16.112 1.00 98.88 199 GLU A N 1
ATOM 1577 C CA . GLU A 1 199 ? 5.052 -11.537 -15.763 1.00 98.88 199 GLU A CA 1
ATOM 1578 C C . GLU A 1 199 ? 5.989 -11.392 -14.552 1.00 98.88 199 GLU A C 1
ATOM 1580 O O . GLU A 1 199 ? 5.959 -12.222 -13.640 1.00 98.88 199 GLU A O 1
ATOM 1585 N N . MET A 1 200 ? 6.779 -10.316 -14.501 1.00 98.88 200 MET A N 1
ATOM 1586 C CA . MET A 1 200 ? 7.680 -10.034 -13.378 1.00 98.88 200 MET A CA 1
ATOM 1587 C C . MET A 1 200 ? 6.900 -9.731 -12.094 1.00 98.88 200 MET A C 1
ATOM 1589 O O . MET A 1 200 ? 7.191 -10.306 -11.043 1.00 98.88 200 MET A O 1
ATOM 1593 N N . GLY A 1 201 ? 5.851 -8.907 -12.184 1.00 98.81 201 GLY A N 1
ATOM 1594 C CA . GLY A 1 201 ? 4.965 -8.601 -11.062 1.00 98.81 201 GLY A CA 1
ATOM 1595 C C . GLY A 1 201 ? 4.243 -9.836 -10.520 1.00 98.81 201 GLY A C 1
ATOM 1596 O O . GLY A 1 201 ? 4.221 -10.064 -9.311 1.00 98.81 201 GLY A O 1
ATOM 1597 N N . MET A 1 202 ? 3.718 -10.689 -11.406 1.00 98.88 202 MET A N 1
ATOM 1598 C CA . MET A 1 202 ? 3.106 -11.971 -11.038 1.00 98.88 202 MET A CA 1
ATOM 1599 C C . MET A 1 202 ? 4.083 -12.881 -10.286 1.00 98.88 202 MET A C 1
ATOM 1601 O O . MET A 1 202 ? 3.701 -13.513 -9.299 1.00 98.88 202 MET A O 1
ATOM 1605 N N . ALA A 1 203 ? 5.334 -12.961 -10.743 1.00 98.94 203 ALA A N 1
ATOM 1606 C CA . ALA A 1 203 ? 6.367 -13.745 -10.078 1.00 98.94 203 ALA A CA 1
ATOM 1607 C C . ALA A 1 203 ? 6.710 -13.194 -8.690 1.00 98.94 203 ALA A C 1
ATOM 1609 O O . ALA A 1 203 ? 6.774 -13.964 -7.731 1.00 98.94 203 ALA A O 1
ATOM 1610 N N . TYR A 1 204 ? 6.874 -11.874 -8.574 1.00 98.94 204 TYR A N 1
ATOM 1611 C CA . TYR A 1 204 ? 7.170 -11.211 -7.308 1.00 98.94 204 TYR A CA 1
ATOM 1612 C C . TYR A 1 204 ? 6.068 -11.474 -6.266 1.00 98.94 204 TYR A C 1
ATOM 1614 O O . TYR A 1 204 ? 6.346 -11.932 -5.158 1.00 98.94 204 TYR A O 1
ATOM 1622 N N . ILE A 1 205 ? 4.800 -11.270 -6.638 1.00 98.88 205 ILE A N 1
ATOM 1623 C CA . ILE A 1 205 ? 3.657 -11.468 -5.731 1.00 98.88 205 ILE A CA 1
ATOM 1624 C C . ILE A 1 205 ? 3.572 -12.924 -5.260 1.00 98.88 205 ILE A C 1
ATOM 1626 O O . ILE A 1 205 ? 3.463 -13.174 -4.062 1.00 98.88 205 ILE A O 1
ATOM 1630 N N . ARG A 1 206 ? 3.724 -13.894 -6.173 1.00 98.88 206 ARG A N 1
ATOM 1631 C CA . ARG A 1 206 ? 3.725 -15.322 -5.810 1.00 98.88 206 ARG A CA 1
ATOM 1632 C C . ARG A 1 206 ? 4.825 -15.680 -4.810 1.00 98.88 206 ARG A C 1
ATOM 1634 O O . ARG A 1 206 ? 4.600 -16.549 -3.975 1.00 98.88 206 ARG A O 1
ATOM 1641 N N . GLY A 1 207 ? 5.995 -15.043 -4.894 1.00 98.81 207 GLY A N 1
ATOM 1642 C CA . GLY A 1 207 ? 7.082 -15.265 -3.938 1.00 98.81 207 GLY A CA 1
ATOM 1643 C C . GLY A 1 207 ? 6.719 -14.778 -2.532 1.00 98.81 207 GLY A C 1
ATOM 1644 O O . GLY A 1 207 ? 6.908 -15.499 -1.554 1.00 98.81 207 GLY A O 1
ATOM 1645 N N . LEU A 1 208 ? 6.109 -13.593 -2.419 1.00 98.81 208 LEU A N 1
ATOM 1646 C CA . LEU A 1 208 ? 5.604 -13.087 -1.136 1.00 98.81 208 LEU A CA 1
ATOM 1647 C C . LEU A 1 208 ? 4.479 -13.963 -0.554 1.00 98.81 208 LEU A C 1
ATOM 1649 O O . LEU A 1 208 ? 4.436 -14.195 0.664 1.00 98.81 208 LEU A O 1
ATOM 1653 N N . ASP A 1 209 ? 3.599 -14.487 -1.411 1.00 98.31 209 ASP A N 1
ATOM 1654 C CA . ASP A 1 209 ? 2.467 -15.332 -1.014 1.00 98.31 209 ASP A CA 1
ATOM 1655 C C . ASP A 1 209 ? 2.903 -16.624 -0.303 1.00 98.31 209 ASP A C 1
ATOM 1657 O O . ASP A 1 209 ? 2.220 -17.067 0.628 1.00 98.31 209 ASP A O 1
ATOM 1661 N N . GLU A 1 210 ? 4.066 -17.197 -0.644 1.00 98.31 210 GLU A N 1
ATOM 1662 C CA . GLU A 1 210 ? 4.623 -18.376 0.051 1.00 98.31 210 GLU A CA 1
ATOM 1663 C C . GLU A 1 210 ? 4.775 -18.142 1.560 1.00 98.31 210 GLU A C 1
ATOM 1665 O O . GLU A 1 210 ? 4.604 -19.041 2.394 1.00 98.31 210 GLU A O 1
ATOM 1670 N N . HIS A 1 211 ? 5.046 -16.891 1.927 1.00 98.50 211 HIS A N 1
ATOM 1671 C CA . HIS A 1 211 ? 5.248 -16.460 3.300 1.00 98.50 211 HIS A CA 1
ATOM 1672 C C . HIS A 1 211 ? 4.014 -15.782 3.906 1.00 98.50 211 HIS A C 1
ATOM 1674 O O . HIS A 1 211 ? 4.046 -15.424 5.090 1.00 98.50 211 HIS A O 1
ATOM 1680 N N . LYS A 1 212 ? 2.899 -15.724 3.162 1.00 97.94 212 LYS A N 1
ATOM 1681 C CA . LYS A 1 212 ? 1.639 -15.064 3.543 1.00 97.94 212 LYS A CA 1
ATOM 1682 C C . LYS A 1 212 ? 1.837 -13.575 3.837 1.00 97.94 212 LYS A C 1
ATOM 1684 O O . LYS A 1 212 ? 1.317 -13.066 4.834 1.00 97.94 212 LYS A O 1
ATOM 1689 N N . ILE A 1 213 ? 2.635 -12.912 3.004 1.00 98.62 213 ILE A N 1
ATOM 1690 C CA . ILE A 1 213 ? 2.842 -11.465 3.037 1.00 98.62 213 ILE A CA 1
ATOM 1691 C C . ILE A 1 213 ? 1.932 -10.827 1.989 1.00 98.62 213 ILE A C 1
ATOM 1693 O O . ILE A 1 213 ? 1.956 -11.218 0.830 1.00 98.62 213 ILE A O 1
ATOM 1697 N N . ILE A 1 214 ? 1.130 -9.847 2.401 1.00 98.69 214 ILE A N 1
ATOM 1698 C CA . ILE A 1 214 ? 0.261 -9.087 1.502 1.00 98.69 214 ILE A CA 1
ATOM 1699 C C . ILE A 1 214 ? 1.143 -8.242 0.581 1.00 98.69 214 ILE A C 1
ATOM 1701 O O . ILE A 1 214 ? 1.825 -7.335 1.051 1.00 98.69 214 ILE A O 1
ATOM 1705 N N . SER A 1 215 ? 1.117 -8.507 -0.722 1.00 98.62 215 SER A N 1
ATOM 1706 C CA . SER A 1 215 ? 1.656 -7.583 -1.723 1.00 98.62 215 SER A CA 1
ATOM 1707 C C . SER A 1 215 ? 0.718 -6.393 -1.922 1.00 98.62 215 SER A C 1
ATOM 1709 O O . SER A 1 215 ? -0.503 -6.564 -1.873 1.00 98.62 215 SER A O 1
ATOM 1711 N N . THR A 1 216 ? 1.277 -5.233 -2.253 1.00 98.81 216 THR A N 1
ATOM 1712 C CA . THR A 1 216 ? 0.523 -4.026 -2.614 1.00 98.81 216 THR A CA 1
ATOM 1713 C C . THR A 1 216 ? 0.996 -3.543 -3.983 1.00 98.81 216 THR A C 1
ATOM 1715 O O . THR A 1 216 ? 1.919 -2.731 -4.047 1.00 98.81 216 THR A O 1
ATOM 1718 N N . PRO A 1 217 ? 0.420 -4.051 -5.088 1.00 98.75 217 PRO A N 1
ATOM 1719 C CA . PRO A 1 217 ? 0.737 -3.555 -6.417 1.00 98.75 217 PRO A CA 1
ATOM 1720 C C . PRO A 1 217 ? 0.469 -2.051 -6.518 1.00 98.75 217 PRO A C 1
ATOM 1722 O O . PRO A 1 217 ? -0.605 -1.587 -6.115 1.00 98.75 217 PRO A O 1
ATOM 1725 N N . LYS A 1 218 ? 1.442 -1.308 -7.044 1.00 98.69 218 LYS A N 1
ATOM 1726 C CA . LYS A 1 218 ? 1.425 0.158 -7.138 1.00 98.69 218 LYS A CA 1
ATOM 1727 C C . LYS A 1 218 ? 1.994 0.643 -8.479 1.00 98.69 218 LYS A C 1
ATOM 1729 O O . LYS A 1 218 ? 2.603 -0.151 -9.171 1.00 98.69 218 LYS A O 1
ATOM 1734 N N . HIS A 1 219 ? 1.754 1.869 -8.919 1.00 98.62 219 HIS A N 1
ATOM 1735 C CA . HIS A 1 219 ? 0.766 2.809 -8.390 1.00 98.62 219 HIS A CA 1
ATOM 1736 C C . HIS A 1 219 ? -0.443 2.807 -9.329 1.00 98.62 219 HIS A C 1
ATOM 1738 O O . HIS A 1 219 ? -0.322 3.117 -10.509 1.00 98.62 219 HIS A O 1
ATOM 1744 N N . PHE A 1 220 ? -1.620 2.425 -8.836 1.00 98.75 220 PHE A N 1
ATOM 1745 C CA . PHE A 1 220 ? -2.835 2.345 -9.645 1.00 98.75 220 PHE A CA 1
ATOM 1746 C C . PHE A 1 220 ? -3.389 3.766 -9.904 1.00 98.75 220 PHE A C 1
ATOM 1748 O O . PHE A 1 220 ? -3.929 4.377 -8.988 1.00 98.75 220 PHE A O 1
ATOM 1755 N N . ILE A 1 221 ? -3.294 4.347 -11.105 1.00 97.62 221 ILE A N 1
ATOM 1756 C CA . ILE A 1 221 ? -2.740 3.766 -12.334 1.00 97.62 221 ILE A CA 1
ATOM 1757 C C . ILE A 1 221 ? -2.003 4.779 -13.222 1.00 97.62 221 ILE A C 1
ATOM 1759 O O . ILE A 1 221 ? -2.299 5.970 -13.204 1.00 97.62 221 ILE A O 1
ATOM 1763 N N . ALA A 1 222 ? -1.104 4.257 -14.065 1.00 96.75 222 ALA A N 1
ATOM 1764 C CA . ALA A 1 222 ? -0.399 4.955 -15.146 1.00 96.75 222 ALA A CA 1
ATOM 1765 C C . ALA A 1 222 ? 0.644 5.986 -14.687 1.00 96.75 222 ALA A C 1
ATOM 1767 O O . ALA A 1 222 ? 1.046 6.847 -15.472 1.00 96.75 222 ALA A O 1
ATOM 1768 N N . HIS A 1 223 ? 1.113 5.882 -13.447 1.00 96.81 223 HIS A N 1
ATOM 1769 C CA . HIS A 1 223 ? 1.974 6.874 -12.818 1.00 96.81 223 HIS A CA 1
ATOM 1770 C C . HIS A 1 223 ? 3.332 7.020 -13.521 1.00 96.81 223 HIS A C 1
ATOM 1772 O O . HIS A 1 223 ? 3.854 8.129 -13.595 1.00 96.81 223 HIS A O 1
ATOM 1778 N N . GLY A 1 224 ? 3.856 5.944 -14.122 1.00 96.00 224 GLY A N 1
ATOM 1779 C CA . GLY A 1 224 ? 5.177 5.919 -14.774 1.00 96.00 224 GLY A CA 1
ATOM 1780 C C . GLY A 1 224 ? 5.321 6.654 -16.112 1.00 96.00 224 GLY A C 1
ATOM 1781 O O . GLY A 1 224 ? 6.321 6.483 -16.818 1.00 96.00 224 GLY A O 1
ATOM 1782 N N . THR A 1 225 ? 4.338 7.477 -16.487 1.00 96.12 225 THR A N 1
ATOM 1783 C CA . THR A 1 225 ? 4.385 8.306 -17.704 1.00 96.12 225 THR A CA 1
ATOM 1784 C C . THR A 1 225 ? 3.985 9.768 -17.475 1.00 96.12 225 THR A C 1
ATOM 1786 O O . THR A 1 225 ? 3.136 10.285 -18.203 1.00 96.12 225 THR A O 1
ATOM 1789 N N . PRO A 1 226 ? 4.542 10.452 -16.459 1.00 97.38 226 PRO A N 1
ATOM 1790 C CA . PRO A 1 226 ? 4.108 11.798 -16.116 1.00 97.38 226 PRO A CA 1
ATOM 1791 C C . PRO A 1 226 ? 4.605 12.826 -17.138 1.00 97.38 226 PRO A C 1
ATOM 1793 O O . PRO A 1 226 ? 5.704 12.707 -17.686 1.00 97.38 226 PRO A O 1
ATOM 1796 N N . LEU A 1 227 ? 3.828 13.884 -17.369 1.00 97.19 227 LEU A N 1
ATOM 1797 C CA . LEU A 1 227 ? 4.221 14.958 -18.278 1.00 97.19 227 LEU A CA 1
ATOM 1798 C C . LEU A 1 227 ? 5.584 15.555 -17.899 1.00 97.19 227 LEU A C 1
ATOM 1800 O O . LEU A 1 227 ? 5.841 15.952 -16.761 1.00 97.19 227 LEU A O 1
ATOM 1804 N N . GLY A 1 228 ? 6.476 15.620 -18.887 1.00 96.88 228 GLY A N 1
ATOM 1805 C CA . GLY A 1 228 ? 7.818 16.178 -18.722 1.00 96.88 228 GLY A CA 1
ATOM 1806 C C . GLY A 1 228 ? 8.771 15.334 -17.868 1.00 96.88 228 GLY A C 1
ATOM 1807 O O . GLY A 1 228 ? 9.884 15.792 -17.617 1.00 96.88 228 GLY A O 1
ATOM 1808 N N . GLY A 1 229 ? 8.367 14.139 -17.419 1.00 97.56 229 GLY A N 1
ATOM 1809 C CA . GLY A 1 229 ? 9.128 13.332 -16.459 1.00 97.56 229 GLY A CA 1
ATOM 1810 C C . GLY A 1 229 ? 9.142 13.893 -15.040 1.00 97.56 229 GLY A C 1
ATOM 1811 O O . GLY A 1 229 ? 9.895 13.414 -14.195 1.00 97.56 229 GLY A O 1
ATOM 1812 N N . LEU A 1 230 ? 8.327 14.909 -14.758 1.00 97.94 230 LEU A N 1
ATOM 1813 C CA . LEU A 1 230 ? 8.254 15.508 -13.433 1.00 97.94 230 LEU A CA 1
ATOM 1814 C C . LEU A 1 230 ? 7.454 14.588 -12.517 1.00 97.94 230 LEU A C 1
ATOM 1816 O O . LEU A 1 230 ? 6.327 14.213 -12.835 1.00 97.94 230 LEU A O 1
ATOM 1820 N N . ASN A 1 231 ? 8.030 14.223 -11.373 1.00 97.62 231 ASN A N 1
ATOM 1821 C CA . ASN A 1 231 ? 7.326 13.381 -10.415 1.00 97.62 231 ASN A CA 1
ATOM 1822 C C . ASN A 1 231 ? 5.974 14.014 -10.037 1.00 97.62 231 ASN A C 1
ATOM 1824 O O . ASN A 1 231 ? 5.896 15.228 -9.849 1.00 97.62 231 ASN A O 1
ATOM 1828 N N . LEU A 1 232 ? 4.933 13.184 -9.904 1.00 95.94 232 LEU A N 1
ATOM 1829 C CA . LEU A 1 232 ? 3.548 13.574 -9.575 1.00 95.94 232 LEU A CA 1
ATOM 1830 C C . LEU A 1 232 ? 2.778 14.335 -10.669 1.00 95.94 232 LEU A C 1
ATOM 1832 O O . LEU A 1 232 ? 1.569 14.521 -10.517 1.00 95.94 232 LEU A O 1
ATOM 1836 N N . ALA A 1 233 ? 3.425 14.770 -11.756 1.00 97.19 233 ALA A N 1
ATOM 1837 C CA . ALA A 1 233 ? 2.727 15.471 -12.827 1.00 97.19 233 ALA A CA 1
ATOM 1838 C C . ALA A 1 233 ? 1.639 14.592 -13.465 1.00 97.19 233 ALA A C 1
ATOM 1840 O O . ALA A 1 233 ? 1.693 13.361 -13.429 1.00 97.19 233 ALA A O 1
ATOM 1841 N N . SER A 1 234 ? 0.636 15.250 -14.046 1.00 96.44 234 SER A N 1
ATOM 1842 C CA . SER A 1 234 ? -0.469 14.584 -14.732 1.00 96.44 234 SER A CA 1
ATOM 1843 C C . SER A 1 234 ? 0.023 13.673 -15.853 1.00 96.44 234 SER A C 1
ATOM 1845 O O . SER A 1 234 ? 1.069 13.913 -16.459 1.00 96.44 234 SER A O 1
ATOM 1847 N N . VAL A 1 235 ? -0.769 12.650 -16.148 1.00 97.50 235 VAL A N 1
ATOM 1848 C CA . VAL A 1 235 ? -0.558 11.728 -17.261 1.00 97.50 235 VAL A CA 1
ATOM 1849 C C . VAL A 1 235 ? -1.633 12.010 -18.302 1.00 97.50 235 VAL A C 1
ATOM 1851 O O . VAL A 1 235 ? -2.827 11.945 -18.009 1.00 97.50 235 VAL A O 1
ATOM 1854 N N . GLU A 1 236 ? -1.221 12.328 -19.524 1.00 95.25 236 GLU A N 1
ATOM 1855 C CA . GLU A 1 236 ? -2.143 12.500 -20.649 1.00 95.25 236 GLU A CA 1
ATOM 1856 C C . GLU A 1 236 ? -2.312 11.183 -21.403 1.00 95.25 236 GLU A C 1
ATOM 1858 O O . GLU A 1 236 ? -1.348 10.458 -21.663 1.00 95.25 236 GLU A O 1
ATOM 1863 N N . GLY A 1 237 ? -3.546 10.868 -21.784 1.00 93.94 237 GLY A N 1
ATOM 1864 C CA . GLY A 1 237 ? -3.819 9.688 -22.587 1.00 93.94 237 GLY A CA 1
ATOM 1865 C C . GLY A 1 237 ? -5.304 9.399 -22.724 1.00 93.94 237 GLY A C 1
ATOM 1866 O O . GLY A 1 237 ? -6.117 9.729 -21.872 1.00 93.94 237 GLY A O 1
ATOM 1867 N N . GLY A 1 238 ? -5.669 8.745 -23.823 1.00 95.31 238 GLY A N 1
ATOM 1868 C CA . GLY A 1 238 ? -7.049 8.332 -24.051 1.00 95.31 238 GLY A CA 1
ATOM 1869 C C . GLY A 1 238 ? -7.361 6.964 -23.445 1.00 95.31 238 GLY A C 1
ATOM 1870 O O . GLY A 1 238 ? -6.483 6.123 -23.245 1.00 95.31 238 GLY A O 1
ATOM 1871 N N . ARG A 1 239 ? -8.658 6.663 -23.311 1.00 95.50 239 ARG A N 1
ATOM 1872 C CA . ARG A 1 239 ? -9.170 5.361 -22.838 1.00 95.50 239 ARG A CA 1
ATOM 1873 C C . ARG A 1 239 ? -8.497 4.151 -23.502 1.00 95.50 239 ARG A C 1
ATOM 1875 O O . ARG A 1 239 ? -8.229 3.157 -22.841 1.00 95.50 239 ARG A O 1
ATOM 1882 N N . ARG A 1 240 ? -8.206 4.205 -24.805 1.00 96.81 240 ARG A N 1
ATOM 1883 C CA . ARG A 1 240 ? -7.535 3.090 -25.497 1.00 96.81 240 ARG A CA 1
ATOM 1884 C C . ARG A 1 240 ? -6.156 2.796 -24.904 1.00 96.81 240 ARG A C 1
ATOM 1886 O O . ARG A 1 240 ? -5.823 1.633 -24.721 1.00 96.81 240 ARG A O 1
ATOM 1893 N N . GLN A 1 241 ? -5.372 3.831 -24.615 1.00 95.38 241 GLN A N 1
ATOM 1894 C CA . GLN A 1 241 ? -4.037 3.679 -24.046 1.00 95.38 241 GLN A CA 1
ATOM 1895 C C . GLN A 1 241 ? -4.116 3.154 -22.612 1.00 95.38 241 GLN A C 1
ATOM 1897 O O . GLN A 1 241 ? -3.405 2.210 -22.279 1.00 95.38 241 GLN A O 1
ATOM 1902 N N . LEU A 1 242 ? -5.043 3.692 -21.810 1.00 97.62 242 LEU A N 1
ATOM 1903 C CA . LEU A 1 242 ? -5.337 3.193 -20.467 1.00 97.62 242 LEU A CA 1
ATOM 1904 C C . LEU A 1 242 ? -5.561 1.679 -20.453 1.00 97.62 242 LEU A C 1
ATOM 1906 O O . LEU A 1 242 ? -4.852 0.963 -19.756 1.00 97.62 242 LEU A O 1
ATOM 1910 N N . PHE A 1 243 ? -6.507 1.188 -21.255 1.00 97.94 243 PHE A N 1
ATOM 1911 C CA . PHE A 1 243 ? -6.898 -0.224 -21.241 1.00 97.94 243 PHE A CA 1
ATOM 1912 C C . PHE A 1 243 ? -5.872 -1.151 -21.907 1.00 97.94 243 PHE A C 1
ATOM 1914 O O . PHE A 1 243 ? -5.662 -2.269 -21.437 1.00 97.94 243 PHE A O 1
ATOM 1921 N N . ASN A 1 244 ? -5.228 -0.708 -22.990 1.00 95.81 244 ASN A N 1
ATOM 1922 C CA . ASN A 1 244 ? -4.317 -1.565 -23.750 1.00 95.81 244 ASN A CA 1
ATOM 1923 C C . ASN A 1 244 ? -2.894 -1.596 -23.183 1.00 95.81 244 ASN A C 1
ATOM 1925 O O . ASN A 1 244 ? -2.156 -2.518 -23.512 1.00 95.81 244 ASN A O 1
ATOM 1929 N N . LEU A 1 245 ? -2.499 -0.602 -22.379 1.00 96.50 245 LEU A N 1
ATOM 1930 C CA . LEU A 1 245 ? -1.157 -0.523 -21.799 1.00 96.50 245 LEU A CA 1
ATOM 1931 C C . LEU A 1 245 ? -1.215 -0.587 -20.275 1.00 96.50 245 LEU A C 1
ATOM 1933 O O . LEU A 1 245 ? -0.924 -1.627 -19.695 1.00 96.50 245 LEU A O 1
ATOM 1937 N N . TYR A 1 246 ? -1.611 0.510 -19.628 1.00 98.12 246 TYR A N 1
ATOM 1938 C CA . TYR A 1 246 ? -1.426 0.688 -18.186 1.00 98.12 246 TYR A CA 1
ATOM 1939 C C . TYR A 1 246 ? -2.259 -0.284 -17.348 1.00 98.12 246 TYR A C 1
ATOM 1941 O O . TYR A 1 246 ? -1.820 -0.719 -16.289 1.00 98.12 246 TYR A O 1
ATOM 1949 N N . LEU A 1 247 ? -3.443 -0.664 -17.833 1.00 98.25 247 LEU A N 1
ATOM 1950 C CA . LEU A 1 247 ? -4.326 -1.595 -17.138 1.00 98.25 247 LEU A CA 1
ATOM 1951 C C . LEU A 1 247 ? -3.853 -3.048 -17.207 1.00 98.25 247 LEU A C 1
ATOM 1953 O O . LEU A 1 247 ? -4.188 -3.819 -16.313 1.00 98.25 247 LEU A O 1
ATOM 1957 N N . GLN A 1 248 ? -3.080 -3.429 -18.229 1.00 98.50 248 GLN A N 1
ATOM 1958 C CA . GLN A 1 248 ? -2.754 -4.833 -18.504 1.00 98.50 248 GLN A CA 1
ATOM 1959 C C . GLN A 1 248 ? -2.029 -5.530 -17.334 1.00 98.50 248 GLN A C 1
ATOM 1961 O O . GLN A 1 248 ? -2.473 -6.617 -16.943 1.00 98.50 248 GLN A O 1
ATOM 1966 N N . PRO A 1 249 ? -0.981 -4.946 -16.708 1.00 98.69 249 PRO A N 1
ATOM 1967 C CA . PRO A 1 249 ? -0.318 -5.588 -15.574 1.00 98.69 249 PRO A CA 1
ATOM 1968 C C . PRO A 1 249 ? -1.242 -5.765 -14.366 1.00 98.69 249 PRO A C 1
ATOM 1970 O O . PRO A 1 249 ? -1.325 -6.859 -13.802 1.00 98.69 249 PRO A O 1
ATOM 1973 N N . PHE A 1 250 ? -1.992 -4.717 -14.010 1.00 98.81 250 PHE A N 1
ATOM 1974 C CA . PHE A 1 250 ? -2.935 -4.752 -12.891 1.00 98.81 250 PHE A CA 1
ATOM 1975 C C . PHE A 1 250 ? -4.077 -5.739 -13.136 1.00 98.81 250 PHE A C 1
ATOM 1977 O O . PHE A 1 250 ? -4.399 -6.526 -12.250 1.00 98.81 250 PHE A O 1
ATOM 1984 N N . GLU A 1 251 ? -4.666 -5.750 -14.333 1.00 98.69 251 GLU A N 1
ATOM 1985 C CA . GLU A 1 251 ? -5.731 -6.682 -14.707 1.00 98.69 251 GLU A CA 1
ATOM 1986 C C . GLU A 1 251 ? -5.276 -8.134 -14.545 1.00 98.69 251 GLU A C 1
ATOM 1988 O O . GLU A 1 251 ? -5.982 -8.936 -13.927 1.00 98.69 251 GLU A O 1
ATOM 1993 N N . LYS A 1 252 ? -4.082 -8.469 -15.048 1.00 98.69 252 LYS A N 1
ATOM 1994 C CA . LYS A 1 252 ? -3.529 -9.820 -14.934 1.00 98.69 252 LYS A CA 1
ATOM 1995 C C . LYS A 1 252 ? -3.319 -10.223 -13.478 1.00 98.69 252 LYS A C 1
ATOM 1997 O O . LYS A 1 252 ? -3.753 -11.308 -13.083 1.00 98.69 252 LYS A O 1
ATOM 2002 N N . VAL A 1 253 ? -2.691 -9.354 -12.686 1.00 98.56 253 VAL A N 1
ATOM 2003 C CA . VAL A 1 253 ? -2.428 -9.593 -11.261 1.00 98.56 253 VAL A CA 1
ATOM 2004 C C . VAL A 1 253 ? -3.731 -9.751 -10.480 1.00 98.56 253 VAL A C 1
ATOM 2006 O O . VAL A 1 253 ? -3.889 -10.730 -9.750 1.00 98.56 253 VAL A O 1
ATOM 2009 N N . ILE A 1 254 ? -4.696 -8.851 -10.674 1.00 98.75 254 ILE A N 1
ATOM 2010 C CA . ILE A 1 254 ? -5.975 -8.875 -9.957 1.00 98.75 254 ILE A CA 1
ATOM 2011 C C . ILE A 1 254 ? -6.761 -10.143 -10.280 1.00 98.75 254 ILE A C 1
ATOM 2013 O O . ILE A 1 254 ? -7.196 -10.836 -9.361 1.00 98.75 254 ILE A O 1
ATOM 2017 N N . LYS A 1 255 ? -6.907 -10.476 -11.567 1.00 98.50 255 LYS A N 1
ATOM 2018 C CA . LYS A 1 255 ? -7.706 -11.629 -12.006 1.00 98.50 255 LYS A CA 1
ATOM 2019 C C . LYS A 1 255 ? -7.064 -12.975 -11.681 1.00 98.50 255 LYS A C 1
ATOM 2021 O O . LYS A 1 255 ? -7.773 -13.974 -11.604 1.00 98.50 255 LYS A O 1
ATOM 2026 N N . THR A 1 256 ? -5.741 -13.020 -11.520 1.00 98.56 256 THR A N 1
ATOM 2027 C CA . THR A 1 256 ? -5.022 -14.285 -11.314 1.00 98.56 256 THR A CA 1
ATOM 2028 C C . THR A 1 256 ? -4.666 -14.526 -9.850 1.00 98.56 256 THR A C 1
ATOM 2030 O O . THR A 1 256 ? -4.817 -15.648 -9.370 1.00 98.56 256 THR A O 1
ATOM 2033 N N . LEU A 1 257 ? -4.180 -13.503 -9.140 1.00 98.56 257 LEU A N 1
ATOM 2034 C CA . LEU A 1 257 ? -3.630 -13.641 -7.785 1.00 98.56 257 LEU A CA 1
ATOM 2035 C C . LEU A 1 257 ? -4.521 -13.047 -6.697 1.00 98.56 257 LEU A C 1
ATOM 2037 O O . LEU A 1 257 ? -4.366 -13.426 -5.544 1.00 98.56 257 LEU A O 1
ATOM 2041 N N . HIS A 1 258 ? -5.488 -12.196 -7.051 1.00 98.31 258 HIS A N 1
ATOM 2042 C CA . HIS A 1 258 ? -6.433 -11.605 -6.099 1.00 98.31 258 HIS A CA 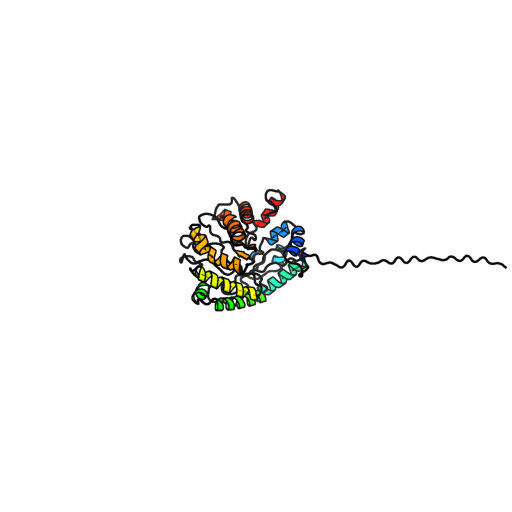1
ATOM 2043 C C . HIS A 1 258 ? -5.722 -10.901 -4.920 1.00 98.31 258 HIS A C 1
ATOM 2045 O O . HIS A 1 258 ? -5.958 -11.262 -3.763 1.00 98.31 258 HIS A O 1
ATOM 2051 N N . PRO A 1 259 ? -4.845 -9.908 -5.188 1.00 98.19 259 PRO A N 1
ATOM 2052 C CA . PRO A 1 259 ? -4.119 -9.208 -4.136 1.00 98.19 259 PRO A CA 1
ATOM 2053 C C . PRO A 1 259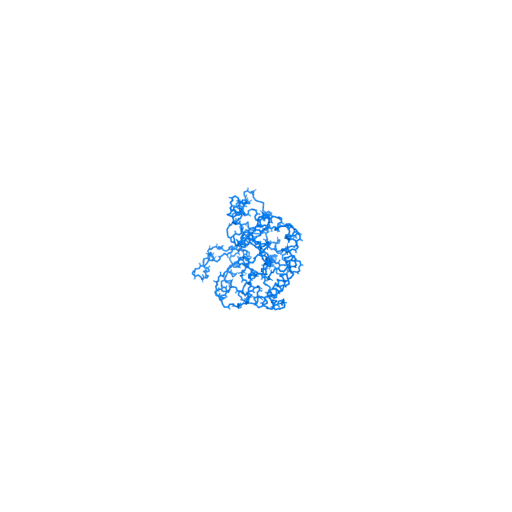 ? -5.100 -8.590 -3.133 1.00 98.19 259 PRO A C 1
ATOM 2055 O O . PRO A 1 259 ? -6.192 -8.148 -3.498 1.00 98.19 259 PRO A O 1
ATOM 2058 N N . LEU A 1 260 ? -4.707 -8.560 -1.860 1.00 98.31 260 LEU A N 1
ATOM 2059 C CA . LEU A 1 260 ? -5.550 -8.022 -0.786 1.00 98.31 260 LEU A CA 1
ATOM 2060 C C . LEU A 1 260 ? -5.414 -6.505 -0.619 1.00 98.31 260 LEU A C 1
ATOM 2062 O O . LEU A 1 260 ? -6.261 -5.905 0.033 1.00 98.31 260 LEU A O 1
ATOM 2066 N N . SER A 1 261 ? -4.384 -5.902 -1.210 1.00 98.75 261 SER A N 1
ATOM 2067 C CA . SER A 1 261 ? -4.097 -4.471 -1.152 1.00 98.75 261 SER A CA 1
ATOM 2068 C C . SER A 1 261 ? -3.651 -3.979 -2.527 1.00 98.75 261 SER A C 1
ATOM 2070 O O . SER A 1 261 ? -2.967 -4.718 -3.233 1.00 98.75 261 SER A O 1
ATOM 2072 N N . ILE A 1 262 ? -4.027 -2.758 -2.905 1.00 98.88 262 ILE A N 1
ATOM 2073 C CA . ILE A 1 262 ? -3.503 -2.009 -4.062 1.00 98.88 262 ILE A CA 1
ATOM 2074 C C . ILE A 1 262 ? -3.284 -0.567 -3.617 1.00 98.88 262 ILE A C 1
ATOM 2076 O O . ILE A 1 262 ? -4.103 -0.034 -2.873 1.00 98.88 262 ILE A O 1
ATOM 2080 N N . MET A 1 263 ? -2.210 0.065 -4.086 1.00 98.88 263 MET A N 1
ATOM 2081 C CA . MET A 1 263 ? -1.956 1.480 -3.814 1.00 98.88 263 MET A CA 1
ATOM 2082 C C . MET A 1 263 ? -2.444 2.344 -4.975 1.00 98.88 263 MET A C 1
ATOM 2084 O O . MET A 1 263 ? -2.159 2.009 -6.127 1.00 98.88 263 MET A O 1
ATOM 2088 N N . ASN A 1 264 ? -3.163 3.440 -4.706 1.00 98.44 264 ASN A N 1
ATOM 2089 C CA . ASN A 1 264 ? -3.469 4.423 -5.755 1.00 98.44 264 ASN A CA 1
ATOM 2090 C C . ASN A 1 264 ? -2.204 5.195 -6.169 1.00 98.44 264 ASN A C 1
ATOM 2092 O O . ASN A 1 264 ? -1.203 5.172 -5.469 1.00 98.44 264 ASN A O 1
ATOM 2096 N N . CYS A 1 265 ? -2.242 5.913 -7.287 1.00 96.25 265 CYS A N 1
ATOM 2097 C CA . CYS A 1 265 ? -1.190 6.864 -7.640 1.00 96.25 265 CYS A CA 1
ATOM 2098 C C . CYS A 1 265 ? -1.527 8.298 -7.225 1.00 96.25 265 CYS A C 1
ATOM 2100 O O . CYS A 1 265 ? -2.693 8.660 -7.046 1.00 96.25 265 CYS A O 1
ATOM 2102 N N . TYR A 1 266 ? -0.494 9.139 -7.184 1.00 96.62 266 TYR A N 1
ATOM 2103 C CA . TYR A 1 266 ? -0.608 10.582 -6.966 1.00 96.62 266 TYR A CA 1
ATOM 2104 C C . TYR A 1 266 ? -1.233 11.354 -8.128 1.00 96.62 266 TYR A C 1
ATOM 2106 O O . TYR A 1 266 ? -1.898 12.368 -7.921 1.00 96.62 266 TYR A O 1
ATOM 2114 N N . SER A 1 267 ? -0.939 10.928 -9.355 1.00 95.75 267 SER A N 1
ATOM 2115 C CA . SER A 1 267 ? -1.195 11.687 -10.579 1.00 95.75 267 SER A CA 1
ATOM 2116 C C . SER A 1 267 ? -2.676 11.713 -10.963 1.00 95.75 267 SER A C 1
ATOM 2118 O O . SER A 1 267 ? -3.471 10.860 -10.562 1.00 95.75 267 SER A O 1
ATOM 2120 N N . SER A 1 268 ? -3.039 12.694 -11.789 1.00 97.75 268 SER A N 1
ATOM 2121 C CA . SER A 1 268 ? -4.276 12.630 -12.566 1.00 97.75 268 SER A CA 1
ATOM 2122 C C . SER A 1 268 ? -4.041 11.876 -13.877 1.00 97.75 268 SER A C 1
ATOM 2124 O O . SER A 1 268 ? -2.917 11.869 -14.390 1.00 97.75 268 SER A O 1
ATOM 2126 N N . TYR A 1 269 ? -5.091 11.266 -14.422 1.00 98.06 269 TYR A N 1
ATOM 2127 C CA . TYR A 1 269 ? -5.090 10.710 -15.776 1.00 98.06 269 TYR A CA 1
ATOM 2128 C C . TYR A 1 269 ? -6.138 11.438 -16.613 1.00 98.06 269 TYR A C 1
ATOM 2130 O O . TYR A 1 269 ? -7.308 11.464 -16.237 1.00 98.06 269 TYR A O 1
ATOM 2138 N N . ASP A 1 270 ? -5.713 12.048 -17.719 1.00 95.69 270 ASP A N 1
ATOM 2139 C CA . ASP A 1 270 ? -6.567 12.883 -18.582 1.00 95.69 270 ASP A CA 1
ATOM 2140 C C . ASP A 1 270 ? -7.331 13.973 -17.797 1.00 95.69 270 ASP A C 1
ATOM 2142 O O . ASP A 1 270 ? -8.503 14.258 -18.031 1.00 95.69 270 ASP A O 1
ATOM 2146 N N . GLY A 1 271 ? -6.657 14.562 -16.801 1.00 94.88 271 GLY A N 1
ATOM 2147 C CA . GLY A 1 271 ? -7.191 15.639 -15.961 1.00 94.88 271 GLY A CA 1
ATOM 2148 C C . GLY A 1 271 ? -8.032 15.194 -14.759 1.00 94.88 271 GLY A C 1
ATOM 2149 O O . GLY A 1 271 ? -8.388 16.038 -13.939 1.00 94.88 271 GLY A O 1
ATOM 2150 N N . GLU A 1 272 ? -8.316 13.901 -14.592 1.00 97.62 272 GLU A N 1
ATOM 2151 C CA . GLU A 1 272 ? -9.060 13.388 -13.437 1.00 97.62 272 GLU A CA 1
ATOM 2152 C C . GLU A 1 272 ? -8.111 12.843 -12.356 1.00 97.62 272 GLU A C 1
ATOM 2154 O O . GLU A 1 272 ? -7.349 11.902 -12.592 1.00 97.62 272 GLU A O 1
ATOM 2159 N N . ALA A 1 273 ? -8.134 13.445 -11.161 1.00 98.25 273 ALA A N 1
ATOM 2160 C CA . ALA A 1 273 ? -7.306 13.027 -10.030 1.00 98.25 273 ALA A CA 1
ATOM 2161 C C . ALA A 1 273 ? -7.720 11.633 -9.531 1.00 98.25 273 ALA A C 1
ATOM 2163 O O . ALA A 1 273 ? -8.838 11.442 -9.047 1.00 98.25 273 ALA A O 1
ATOM 2164 N N . ILE A 1 274 ? -6.807 10.658 -9.614 1.00 98.38 274 ILE A N 1
ATOM 2165 C CA . ILE A 1 274 ? -7.141 9.250 -9.359 1.00 98.38 274 ILE A CA 1
ATOM 2166 C C . ILE A 1 274 ? -7.575 9.015 -7.906 1.00 98.38 274 ILE A C 1
ATOM 2168 O O . ILE A 1 274 ? -8.532 8.276 -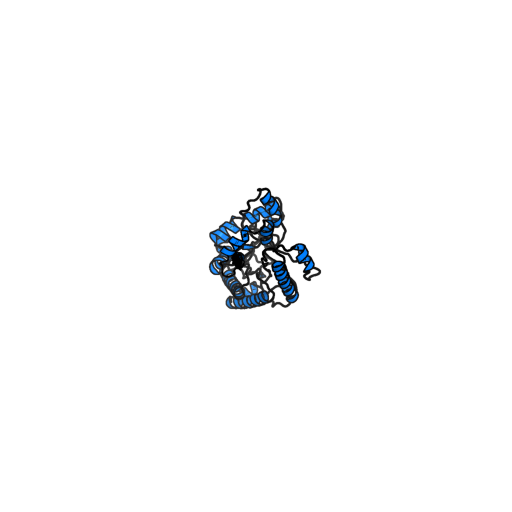7.681 1.00 98.38 274 ILE A O 1
ATOM 2172 N N . THR A 1 275 ? -6.954 9.692 -6.932 1.00 98.38 275 THR A N 1
ATOM 2173 C CA . THR A 1 275 ? -7.300 9.576 -5.503 1.00 98.38 275 THR A CA 1
ATOM 2174 C C . THR A 1 275 ? -8.789 9.822 -5.221 1.00 98.38 275 THR A C 1
ATOM 2176 O O . THR A 1 275 ? -9.379 9.150 -4.378 1.00 98.38 275 THR A O 1
ATOM 2179 N N . GLY A 1 276 ? -9.404 10.784 -5.918 1.00 98.25 276 GLY A N 1
ATOM 2180 C CA . GLY A 1 276 ? -10.793 11.212 -5.705 1.00 98.25 276 GLY A CA 1
ATOM 2181 C C . GLY A 1 276 ? -11.785 10.657 -6.730 1.00 98.25 276 GLY A C 1
ATOM 2182 O O . GLY A 1 276 ? -12.947 11.063 -6.742 1.00 98.25 276 GLY A O 1
ATOM 2183 N N . SER A 1 277 ? -11.358 9.742 -7.604 1.00 98.56 277 SER A N 1
ATOM 2184 C CA . SER A 1 277 ? -12.168 9.282 -8.732 1.00 98.56 277 SER A CA 1
ATOM 2185 C C . SER A 1 277 ? -12.863 7.945 -8.475 1.00 98.56 277 SER A C 1
ATOM 2187 O O . SER A 1 277 ? -12.242 6.878 -8.441 1.00 98.56 277 SER A O 1
ATOM 2189 N N . SER A 1 278 ? -14.196 7.981 -8.399 1.00 98.38 278 SER A N 1
ATOM 2190 C CA . SER A 1 278 ? -15.015 6.759 -8.377 1.00 98.38 278 SER A CA 1
ATOM 2191 C C . SER A 1 278 ? -14.936 5.962 -9.684 1.00 98.38 278 SER A C 1
ATOM 2193 O O . SER A 1 278 ? -15.071 4.735 -9.658 1.00 98.38 278 SER A O 1
ATOM 2195 N N . TYR A 1 279 ? -14.645 6.622 -10.811 1.00 98.50 279 TYR A N 1
ATOM 2196 C CA . TYR A 1 279 ? -14.416 5.933 -12.075 1.00 98.50 279 TYR A CA 1
ATOM 2197 C C . TYR A 1 279 ? -13.199 5.005 -11.972 1.00 98.50 279 TYR A C 1
ATOM 2199 O O . TYR A 1 279 ? -13.309 3.819 -12.287 1.00 98.50 279 TYR A O 1
ATOM 2207 N N . PHE A 1 280 ? -12.059 5.492 -11.470 1.00 98.75 280 PHE A N 1
ATOM 2208 C CA . PHE A 1 280 ? -10.853 4.669 -11.346 1.00 98.75 280 PHE A CA 1
ATOM 2209 C C . PHE A 1 280 ? -10.944 3.662 -10.192 1.00 98.75 280 PHE A C 1
ATOM 2211 O O . PHE A 1 280 ? -10.747 2.463 -10.405 1.00 98.75 280 PHE A O 1
ATOM 2218 N N . LEU A 1 281 ? -11.265 4.111 -8.977 1.00 98.81 281 LEU A N 1
ATOM 2219 C CA . LEU A 1 281 ? -11.142 3.277 -7.773 1.00 98.81 281 LEU A CA 1
ATOM 2220 C C . LEU A 1 281 ? -12.348 2.361 -7.518 1.00 98.81 281 LEU A C 1
ATOM 2222 O O . LEU A 1 281 ? -12.212 1.337 -6.847 1.00 98.81 281 LEU A O 1
ATOM 2226 N N . THR A 1 282 ? -13.514 2.661 -8.096 1.00 98.75 282 THR A N 1
ATOM 2227 C CA . THR A 1 282 ? -14.714 1.824 -7.957 1.00 98.75 282 THR A CA 1
ATOM 2228 C C . THR A 1 282 ? -15.120 1.168 -9.273 1.00 98.75 282 THR A C 1
ATOM 2230 O O . THR A 1 282 ? -15.180 -0.063 -9.343 1.00 98.75 282 THR A O 1
ATOM 2233 N N . ASP A 1 283 ? -15.399 1.935 -10.325 1.00 98.75 283 ASP A N 1
ATOM 2234 C CA . ASP A 1 283 ? -15.935 1.368 -11.568 1.00 98.75 283 ASP A CA 1
ATOM 2235 C C . ASP A 1 283 ? -14.893 0.535 -12.320 1.00 98.75 283 ASP A C 1
ATOM 2237 O O . ASP A 1 283 ? -15.170 -0.596 -12.735 1.00 98.75 283 ASP A O 1
ATOM 2241 N N . LEU A 1 284 ? -13.672 1.045 -12.458 1.00 98.69 284 LEU A N 1
ATOM 2242 C CA . LEU A 1 284 ? -12.587 0.329 -13.111 1.00 98.69 284 LEU A CA 1
ATOM 2243 C C . LEU A 1 284 ? -12.014 -0.744 -12.180 1.00 98.69 284 LEU A C 1
ATOM 2245 O O . LEU A 1 284 ? -12.112 -1.934 -12.480 1.00 98.69 284 LEU A O 1
ATOM 2249 N N . LEU A 1 285 ? -11.481 -0.357 -11.021 1.00 98.81 285 LEU A N 1
ATOM 2250 C CA . LEU A 1 285 ? -10.778 -1.285 -10.134 1.00 98.81 285 LEU A CA 1
ATOM 2251 C C . LEU A 1 285 ? -11.687 -2.386 -9.559 1.00 98.81 285 LEU A C 1
ATOM 2253 O O . LEU A 1 285 ? -11.380 -3.575 -9.662 1.00 98.81 285 LEU A O 1
ATOM 2257 N N . ARG A 1 286 ? -12.829 -2.030 -8.961 1.00 98.69 286 ARG A N 1
ATOM 2258 C CA . ARG A 1 286 ? -13.676 -3.013 -8.259 1.00 98.69 286 ARG A CA 1
ATOM 2259 C C . ARG A 1 286 ? -14.689 -3.684 -9.170 1.00 98.69 286 ARG A C 1
ATOM 2261 O O . ARG A 1 286 ? -14.825 -4.907 -9.115 1.00 98.69 286 ARG A O 1
ATOM 2268 N N . LYS A 1 287 ? -15.425 -2.915 -9.982 1.00 98.62 287 LYS A N 1
ATOM 2269 C CA . LYS A 1 287 ? -16.496 -3.472 -10.829 1.00 98.62 287 LYS A CA 1
ATOM 2270 C C . LYS A 1 287 ? -15.939 -4.137 -12.086 1.00 98.62 287 LYS A C 1
ATOM 2272 O O . LYS A 1 287 ? -16.352 -5.250 -12.392 1.00 98.62 287 LYS A O 1
ATOM 2277 N N . THR A 1 288 ? -14.999 -3.494 -12.782 1.00 98.38 288 THR A N 1
ATOM 2278 C CA . THR A 1 288 ? -14.458 -4.013 -14.052 1.00 98.38 288 THR A CA 1
ATOM 2279 C C . THR A 1 288 ? -13.367 -5.061 -13.833 1.00 98.38 288 THR A C 1
ATOM 2281 O O . THR A 1 288 ? -13.444 -6.144 -14.412 1.00 98.38 288 THR A O 1
ATOM 2284 N N . LEU A 1 289 ? -12.364 -4.782 -12.991 1.00 98.50 289 LEU A N 1
ATOM 2285 C CA . LEU A 1 289 ? -11.269 -5.732 -12.734 1.00 98.50 289 LEU A CA 1
ATOM 2286 C C . LEU A 1 289 ? -11.607 -6.773 -11.662 1.00 98.50 289 LEU A C 1
ATOM 2288 O O . LEU A 1 289 ? -10.964 -7.817 -11.605 1.00 98.50 289 LEU A O 1
ATOM 2292 N N . GLY A 1 290 ? -12.628 -6.523 -10.839 1.00 98.50 290 GLY A N 1
ATOM 2293 C CA . GLY A 1 290 ? -13.081 -7.469 -9.823 1.00 98.50 290 GLY A CA 1
ATOM 2294 C C . GLY A 1 290 ? -12.282 -7.436 -8.520 1.00 98.50 290 GLY A C 1
ATOM 2295 O O . GLY A 1 290 ? -12.413 -8.376 -7.737 1.00 98.50 290 GLY A O 1
ATOM 2296 N N . PHE A 1 291 ? -11.490 -6.389 -8.257 1.00 98.81 291 PHE A N 1
ATOM 2297 C CA . PHE A 1 291 ? -10.699 -6.262 -7.029 1.00 98.81 291 PHE A CA 1
ATOM 2298 C C . PHE A 1 291 ? -11.573 -6.343 -5.764 1.00 98.81 291 PHE A C 1
ATOM 2300 O O . PHE A 1 291 ? -12.606 -5.674 -5.661 1.00 98.81 291 PHE A O 1
ATOM 2307 N N . LYS A 1 292 ? -11.159 -7.184 -4.805 1.00 97.69 292 LYS A N 1
ATOM 2308 C CA . LYS A 1 292 ? -11.877 -7.451 -3.539 1.00 97.69 292 LYS A CA 1
ATOM 2309 C C . LYS A 1 292 ? -11.105 -7.045 -2.283 1.00 97.69 292 LYS A C 1
ATOM 2311 O O . LYS A 1 292 ? -11.648 -7.178 -1.191 1.00 97.69 292 LYS A O 1
ATOM 2316 N N . GLY A 1 293 ? -9.861 -6.600 -2.440 1.00 98.00 293 GLY A N 1
ATOM 2317 C CA . GLY A 1 293 ? -9.041 -6.096 -1.349 1.00 98.00 293 GLY A CA 1
ATOM 2318 C C . GLY A 1 293 ? -9.400 -4.663 -0.952 1.00 98.00 293 GLY A C 1
ATOM 2319 O O . GLY A 1 293 ? -10.473 -4.154 -1.304 1.00 98.00 293 GLY A O 1
ATOM 2320 N N . TYR A 1 294 ? -8.470 -4.020 -0.248 1.00 98.62 294 TYR A N 1
ATOM 2321 C CA . TYR A 1 294 ? -8.558 -2.609 0.112 1.00 98.62 294 TYR A CA 1
ATOM 2322 C C . TYR A 1 294 ? -7.578 -1.739 -0.683 1.00 98.62 294 TYR A C 1
ATOM 2324 O O . TYR A 1 294 ? -6.507 -2.187 -1.090 1.00 98.62 294 TYR A O 1
ATOM 2332 N N . VAL A 1 295 ? -7.959 -0.490 -0.920 1.00 98.88 295 VAL A N 1
ATOM 2333 C CA . VAL A 1 295 ? -7.125 0.524 -1.559 1.00 98.88 295 VAL A CA 1
ATOM 2334 C C . VAL A 1 295 ? -6.382 1.287 -0.468 1.00 98.88 295 VAL A C 1
ATOM 2336 O O . VAL A 1 295 ? -6.992 1.974 0.353 1.00 98.88 295 VAL A O 1
ATOM 2339 N N . TYR A 1 296 ? -5.065 1.132 -0.465 1.00 98.62 296 TYR A N 1
ATOM 2340 C CA . TYR A 1 296 ? -4.123 1.813 0.412 1.00 98.62 296 TYR A CA 1
ATOM 2341 C C . TYR A 1 296 ? -3.723 3.145 -0.234 1.00 98.62 296 TYR A C 1
ATOM 2343 O O . TYR A 1 296 ? -3.340 3.154 -1.404 1.00 98.62 296 TYR A O 1
ATOM 2351 N N . SER A 1 297 ? -3.819 4.269 0.477 1.00 98.50 297 SER A N 1
ATOM 2352 C CA . SER A 1 297 ? -3.441 5.549 -0.121 1.00 98.50 297 SER A CA 1
ATOM 2353 C C . SER A 1 297 ? -1.933 5.611 -0.367 1.00 98.50 297 SER A C 1
ATOM 2355 O O . SER A 1 297 ? -1.153 5.149 0.463 1.00 98.50 297 SER A O 1
ATOM 2357 N N . ASP A 1 298 ? -1.486 6.254 -1.440 1.00 97.88 298 ASP A N 1
ATOM 2358 C CA . ASP A 1 298 ? -0.102 6.739 -1.466 1.00 97.88 298 ASP A CA 1
ATOM 2359 C C . ASP A 1 298 ? 0.071 7.897 -0.461 1.00 97.88 298 ASP A C 1
ATOM 2361 O O . ASP A 1 298 ? -0.921 8.499 -0.012 1.00 97.88 298 ASP A O 1
ATOM 2365 N N . TRP A 1 299 ? 1.314 8.194 -0.086 1.00 95.69 299 TRP A N 1
ATOM 2366 C CA . TRP A 1 299 ? 1.673 9.089 1.015 1.00 95.69 299 TRP A CA 1
ATOM 2367 C C . TRP A 1 299 ? 1.251 10.546 0.764 1.00 95.69 299 TRP A C 1
ATOM 2369 O O . TRP A 1 299 ? 1.875 11.283 0.010 1.00 95.69 299 TRP A O 1
ATOM 2379 N N . GLY A 1 300 ? 0.173 10.983 1.413 1.00 96.50 300 GLY A N 1
ATOM 2380 C CA . GLY A 1 300 ? -0.374 12.339 1.303 1.00 96.50 300 GLY A CA 1
ATOM 2381 C C . GLY A 1 300 ? -1.284 12.526 0.090 1.00 96.50 300 GLY A C 1
ATOM 2382 O O . GLY A 1 300 ? -1.746 13.632 -0.178 1.00 96.50 300 GLY A O 1
ATOM 2383 N N . SER A 1 301 ? -1.585 11.449 -0.645 1.00 97.75 301 SER A N 1
ATOM 2384 C CA . SER A 1 301 ? -2.380 11.529 -1.875 1.00 97.75 301 SER A CA 1
ATOM 2385 C C . SER A 1 301 ? -3.803 12.063 -1.657 1.00 97.75 301 SER A C 1
ATOM 2387 O O . SER A 1 301 ? -4.357 12.655 -2.586 1.00 97.75 301 SER A O 1
ATOM 2389 N N . ILE A 1 302 ? -4.375 11.903 -0.453 1.00 98.25 302 ILE A N 1
ATOM 2390 C CA . ILE A 1 302 ? -5.669 12.490 -0.060 1.00 98.25 302 ILE A CA 1
ATOM 2391 C C . ILE A 1 302 ? -5.545 14.009 0.083 1.00 98.25 302 ILE A C 1
ATOM 2393 O O . ILE A 1 302 ? -6.246 14.726 -0.628 1.00 98.25 302 ILE A O 1
ATOM 2397 N N . GLU A 1 303 ? -4.619 14.507 0.909 1.00 97.19 303 GLU A N 1
ATOM 2398 C CA . GLU A 1 303 ? -4.355 15.947 1.071 1.00 97.19 303 GLU A CA 1
ATOM 2399 C C . GLU A 1 303 ? -4.091 16.630 -0.282 1.00 97.19 303 GLU A C 1
ATOM 2401 O O . GLU A 1 303 ? -4.553 17.743 -0.544 1.00 97.19 303 GLU A O 1
ATOM 2406 N N . MET A 1 304 ? -3.411 15.935 -1.198 1.00 97.75 304 MET A N 1
ATOM 2407 C CA . MET A 1 304 ? -3.142 16.431 -2.547 1.00 97.75 304 MET A CA 1
ATOM 2408 C C . MET A 1 304 ? -4.400 16.765 -3.359 1.00 97.75 304 MET A C 1
ATOM 2410 O O . MET A 1 304 ? -4.296 17.563 -4.290 1.00 97.75 304 MET A O 1
ATOM 2414 N N . LEU A 1 305 ? -5.590 16.254 -3.021 1.00 98.44 305 LEU A N 1
ATOM 2415 C CA . LEU A 1 305 ? -6.840 16.697 -3.655 1.00 98.44 305 LEU A CA 1
ATOM 2416 C C . LEU A 1 305 ? -7.094 18.199 -3.436 1.00 98.44 305 LEU A C 1
ATOM 2418 O O . LEU A 1 305 ? -7.545 18.885 -4.356 1.00 98.44 305 LEU A O 1
ATOM 2422 N N . SER A 1 306 ? -6.757 18.736 -2.259 1.00 97.81 306 SER A N 1
ATOM 2423 C CA . SER A 1 306 ? -6.903 20.163 -1.940 1.00 97.81 306 SER A CA 1
ATOM 2424 C C . SER A 1 306 ? -5.607 20.942 -2.199 1.00 97.81 306 SER A C 1
ATOM 2426 O O . SER A 1 306 ? -5.620 22.046 -2.761 1.00 97.81 306 SER A O 1
ATOM 2428 N N . SER A 1 307 ? -4.450 20.377 -1.845 1.00 96.94 307 SER A N 1
ATOM 2429 C CA . SER A 1 307 ? -3.173 21.094 -1.887 1.00 96.94 307 SER A CA 1
ATOM 2430 C C . SER A 1 307 ? -2.565 21.152 -3.292 1.00 96.94 307 SER A C 1
ATOM 2432 O O . SER A 1 307 ? -1.988 22.186 -3.646 1.00 96.94 307 SER A O 1
ATOM 2434 N N . PHE A 1 308 ? -2.790 20.130 -4.125 1.00 97.06 308 PHE A N 1
ATOM 2435 C CA . PHE A 1 308 ? -2.165 19.977 -5.443 1.00 97.06 308 PHE A CA 1
ATOM 2436 C C . PHE A 1 308 ? -3.176 20.010 -6.600 1.00 97.06 308 PHE A C 1
ATOM 2438 O O . PHE A 1 308 ? -3.105 20.905 -7.438 1.00 97.06 308 PHE A O 1
ATOM 2445 N N . HIS A 1 309 ? -4.151 19.096 -6.618 1.00 98.00 309 HIS A N 1
ATOM 2446 C CA . HIS A 1 309 ? -5.1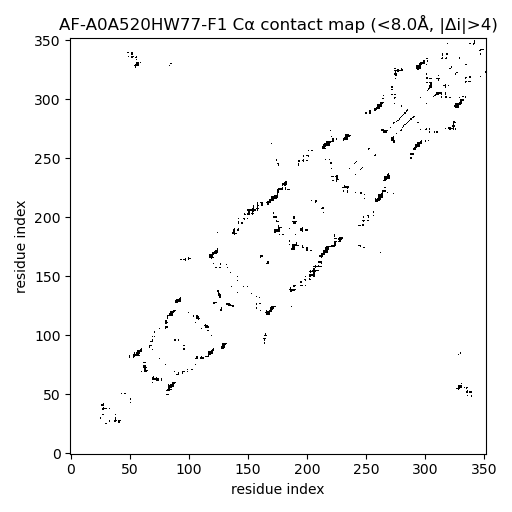26 18.934 -7.710 1.00 98.00 309 HIS A CA 1
ATOM 2447 C C . HIS A 1 309 ? -6.222 20.003 -7.729 1.00 98.00 309 HIS A C 1
ATOM 2449 O O . HIS A 1 309 ? -6.836 20.224 -8.768 1.00 98.00 309 HIS A O 1
ATOM 2455 N N . LYS A 1 310 ? -6.465 20.674 -6.594 1.00 97.62 310 LYS A N 1
ATOM 2456 C CA . LYS A 1 310 ? -7.505 21.710 -6.431 1.00 97.62 310 LYS A CA 1
ATOM 2457 C C . LYS A 1 310 ? -8.922 21.218 -6.759 1.00 97.62 310 LYS A C 1
ATOM 2459 O O . LYS A 1 310 ? -9.757 21.998 -7.211 1.00 97.62 310 LYS A O 1
ATOM 2464 N N . THR A 1 311 ? -9.202 19.940 -6.506 1.00 98.06 311 THR A N 1
ATOM 2465 C CA . THR A 1 311 ? -10.546 19.350 -6.639 1.00 98.06 311 THR A CA 1
ATOM 2466 C C . THR A 1 311 ? -11.332 19.395 -5.333 1.00 98.06 311 THR A C 1
ATOM 2468 O O . THR A 1 311 ? -12.557 19.305 -5.363 1.00 98.06 311 THR A O 1
ATOM 2471 N N . ALA A 1 312 ? -10.644 19.537 -4.196 1.00 98.44 312 ALA A N 1
ATOM 2472 C CA . ALA A 1 312 ? -11.249 19.665 -2.876 1.00 98.44 312 ALA A CA 1
ATOM 2473 C C . ALA A 1 312 ? -11.028 21.061 -2.281 1.00 98.44 312 ALA A C 1
ATOM 2475 O O . ALA A 1 312 ? -9.964 21.661 -2.462 1.00 98.44 312 ALA A O 1
ATOM 2476 N N . THR A 1 313 ? -12.019 21.575 -1.549 1.00 97.88 313 THR A N 1
ATOM 2477 C CA . THR A 1 313 ? -11.923 22.894 -0.894 1.00 97.88 313 THR A CA 1
ATOM 2478 C C . THR A 1 313 ? -10.998 22.892 0.318 1.00 97.88 313 THR A C 1
ATOM 2480 O O . THR A 1 313 ? -10.370 23.907 0.615 1.00 97.88 313 THR A O 1
ATOM 2483 N N . ASP A 1 314 ? -10.920 21.763 1.017 1.00 96.81 314 ASP A N 1
ATOM 2484 C CA . ASP A 1 314 ? -10.082 21.532 2.192 1.00 96.81 314 ASP A CA 1
ATOM 2485 C C . ASP A 1 314 ? -9.852 20.021 2.394 1.00 96.81 314 ASP A C 1
ATOM 2487 O O . ASP A 1 314 ? -10.299 19.192 1.598 1.00 96.81 314 ASP A O 1
ATOM 2491 N N . ASN A 1 315 ? -9.141 19.658 3.461 1.00 95.75 315 ASN A N 1
ATOM 2492 C CA . ASN A 1 315 ? -8.841 18.266 3.801 1.00 95.75 315 ASN A CA 1
ATOM 2493 C C . ASN A 1 315 ? -10.086 17.430 4.133 1.00 95.75 315 ASN A C 1
ATOM 2495 O O . ASN A 1 315 ? -10.113 16.227 3.890 1.00 95.75 315 ASN A O 1
ATOM 2499 N N . MET A 1 316 ? -11.141 18.050 4.666 1.00 96.62 316 MET A N 1
ATOM 2500 C CA . MET A 1 316 ? -12.371 17.337 5.001 1.00 96.62 316 MET A CA 1
ATOM 2501 C C . MET A 1 316 ? -13.175 17.002 3.740 1.00 96.62 316 MET A C 1
ATOM 2503 O O . MET A 1 316 ? -13.751 15.918 3.632 1.00 96.62 316 MET A O 1
ATOM 2507 N N . ASP A 1 317 ? -13.220 17.915 2.770 1.00 97.81 317 ASP A N 1
ATOM 2508 C CA . ASP A 1 317 ? -13.757 17.637 1.437 1.00 97.81 317 ASP A CA 1
ATOM 2509 C C . ASP A 1 317 ? -12.906 16.573 0.718 1.00 97.81 317 ASP A C 1
ATOM 2511 O O . ASP A 1 317 ? -13.452 15.603 0.190 1.00 97.81 317 ASP A O 1
ATOM 2515 N N . ALA A 1 318 ? -11.574 16.656 0.810 1.00 98.25 318 ALA A N 1
ATOM 2516 C CA . ALA A 1 318 ? -10.664 15.648 0.260 1.00 98.25 318 ALA A CA 1
ATOM 2517 C C . ALA A 1 318 ? -10.925 14.241 0.829 1.00 98.25 318 ALA A C 1
ATOM 2519 O O . ALA A 1 318 ? -11.059 13.282 0.064 1.00 98.25 318 ALA A O 1
ATOM 2520 N N . ALA A 1 319 ? -11.082 14.115 2.152 1.00 98.06 319 ALA A N 1
ATOM 2521 C CA . ALA A 1 319 ? -11.425 12.853 2.804 1.00 98.06 319 ALA A CA 1
ATOM 2522 C C . ALA A 1 319 ? -12.745 12.276 2.278 1.00 98.06 319 ALA A C 1
ATOM 2524 O O . ALA A 1 319 ? -12.818 11.103 1.907 1.00 98.06 319 ALA A O 1
ATOM 2525 N N . GLN A 1 320 ? -13.788 13.107 2.189 1.00 98.19 320 GLN A N 1
ATOM 2526 C CA . GLN A 1 320 ? -15.086 12.679 1.669 1.00 98.19 320 GLN A CA 1
ATOM 2527 C C . GLN A 1 320 ? -15.011 12.239 0.203 1.00 98.19 320 GLN A C 1
ATOM 2529 O O . GLN A 1 320 ? -15.665 11.260 -0.164 1.00 98.19 320 GLN A O 1
ATOM 2534 N N . GLN A 1 321 ? -14.249 12.947 -0.638 1.00 98.50 321 GLN A N 1
ATOM 2535 C CA . GLN A 1 321 ? -14.035 12.573 -2.038 1.00 98.50 321 GLN A CA 1
ATOM 2536 C C . GLN A 1 321 ? -13.321 11.220 -2.142 1.00 98.50 321 GLN A C 1
ATOM 2538 O O . GLN A 1 321 ? -13.811 10.333 -2.841 1.00 98.50 321 GLN A O 1
ATOM 2543 N N . ALA A 1 322 ? -12.230 11.024 -1.398 1.00 98.56 322 ALA A N 1
ATOM 2544 C CA . ALA A 1 322 ? -11.445 9.791 -1.420 1.00 98.56 322 ALA A CA 1
ATOM 2545 C C . ALA A 1 322 ? -12.248 8.563 -0.946 1.00 98.56 322 ALA A C 1
ATOM 2547 O O . ALA A 1 322 ? -12.289 7.547 -1.644 1.00 98.56 322 ALA A O 1
ATOM 2548 N N . VAL A 1 323 ? -12.967 8.662 0.181 1.00 98.31 323 VAL A N 1
ATOM 2549 C CA . VAL A 1 323 ? -13.795 7.541 0.671 1.00 98.31 323 VAL A CA 1
ATOM 2550 C C . VAL A 1 323 ? -14.924 7.228 -0.321 1.00 98.31 323 VAL A C 1
ATOM 2552 O O . VAL A 1 323 ? -15.154 6.066 -0.658 1.00 98.31 323 VAL A O 1
ATOM 2555 N N . ARG A 1 324 ? -15.603 8.247 -0.877 1.00 98.19 324 ARG A N 1
ATOM 2556 C CA . ARG A 1 324 ? -16.648 8.037 -1.904 1.00 98.19 324 ARG A CA 1
ATOM 2557 C C . ARG A 1 324 ? -16.099 7.416 -3.188 1.00 98.19 324 ARG A C 1
ATOM 2559 O O . ARG A 1 324 ? -16.824 6.674 -3.851 1.00 98.19 324 ARG A O 1
ATOM 2566 N N . ALA A 1 325 ? -14.854 7.724 -3.547 1.00 98.56 325 ALA A N 1
ATOM 2567 C CA . ALA A 1 325 ? -14.183 7.147 -4.704 1.00 98.56 325 ALA A CA 1
ATOM 2568 C C . ALA A 1 325 ? -13.898 5.649 -4.524 1.00 98.56 325 ALA A C 1
ATOM 2570 O O . ALA A 1 325 ? -13.916 4.898 -5.503 1.00 98.56 325 ALA A O 1
ATOM 2571 N N . GLY A 1 326 ? -13.710 5.203 -3.280 1.00 98.31 326 GLY A N 1
ATOM 2572 C CA . GLY A 1 326 ? -13.388 3.823 -2.922 1.00 98.31 326 GLY A CA 1
ATOM 2573 C C . GLY A 1 326 ? -11.952 3.633 -2.432 1.00 98.31 326 GLY A C 1
ATOM 2574 O O . GLY A 1 326 ? -11.441 2.514 -2.540 1.00 98.31 326 GLY A O 1
ATOM 2575 N N . LEU A 1 327 ? -11.315 4.704 -1.943 1.00 98.62 327 LEU A N 1
ATOM 2576 C CA . LEU A 1 327 ? -10.057 4.654 -1.204 1.00 98.62 327 LEU A CA 1
ATOM 2577 C C . LEU A 1 327 ? -10.359 4.290 0.259 1.00 98.62 327 LEU A C 1
ATOM 2579 O O . LEU A 1 327 ? -11.141 4.977 0.908 1.00 98.62 327 LEU A O 1
ATOM 2583 N N . ASP A 1 328 ? -9.780 3.198 0.769 1.00 98.38 328 ASP A N 1
ATOM 2584 C CA . ASP A 1 328 ? -10.215 2.615 2.050 1.00 98.38 328 ASP A CA 1
ATOM 2585 C C . ASP A 1 328 ? -9.318 2.977 3.236 1.00 98.38 328 ASP A C 1
ATOM 2587 O O . ASP A 1 328 ? -9.792 2.987 4.372 1.00 98.38 328 ASP A O 1
ATOM 2591 N N . LEU A 1 329 ? -8.022 3.203 3.001 1.00 98.12 329 LEU A N 1
ATOM 2592 C CA . LE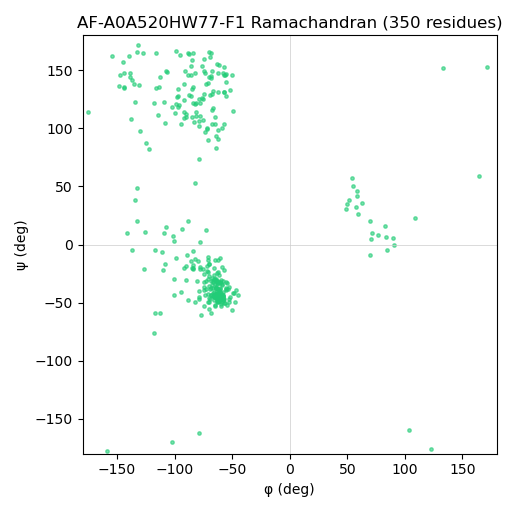U A 1 329 ? -7.045 3.423 4.065 1.00 98.12 329 LEU A CA 1
ATOM 2593 C C . LEU A 1 329 ? -6.139 4.613 3.755 1.00 98.12 329 LEU A C 1
ATOM 2595 O O . LEU A 1 329 ? -5.420 4.605 2.761 1.00 98.12 329 LEU A O 1
ATOM 2599 N N . GLU A 1 330 ? -6.128 5.594 4.652 1.00 97.56 330 GLU A N 1
ATOM 2600 C CA . GLU A 1 330 ? -5.225 6.744 4.634 1.00 97.56 330 GLU A CA 1
ATOM 2601 C C . GLU A 1 330 ? -3.862 6.357 5.228 1.00 97.56 330 GLU A C 1
ATOM 2603 O O . GLU A 1 330 ? -3.730 6.083 6.426 1.00 97.56 330 GLU A O 1
ATOM 2608 N N . ALA A 1 331 ? -2.840 6.299 4.373 1.00 94.50 331 ALA A N 1
ATOM 2609 C CA . ALA A 1 331 ? -1.476 5.939 4.751 1.00 94.50 331 ALA A CA 1
ATOM 2610 C C . ALA A 1 331 ? -0.763 7.056 5.512 1.00 94.50 331 ALA A C 1
ATOM 2612 O O . ALA A 1 331 ? 0.070 6.779 6.376 1.00 94.50 331 ALA A O 1
ATOM 2613 N N . SER A 1 332 ? -1.087 8.312 5.204 1.00 90.50 332 SER A N 1
ATOM 2614 C CA . SER A 1 332 ? -0.555 9.455 5.928 1.00 90.50 332 SER A CA 1
ATOM 2615 C C . SER A 1 332 ? -1.534 10.615 5.969 1.00 90.50 332 SER A C 1
ATOM 2617 O O . SER A 1 332 ? -2.090 10.978 4.937 1.00 90.50 332 SER A O 1
ATOM 2619 N N . GLY A 1 333 ? -1.645 11.223 7.142 1.00 87.69 333 GLY A N 1
ATOM 2620 C CA . GLY A 1 333 ? -2.604 12.274 7.447 1.00 87.69 333 GLY A CA 1
ATOM 2621 C C . GLY A 1 333 ? -3.483 11.872 8.626 1.00 87.69 333 GLY A C 1
ATOM 2622 O O . GLY A 1 333 ? -3.257 10.837 9.263 1.00 87.69 333 GLY A O 1
ATOM 2623 N N . GLU A 1 334 ? -4.447 12.729 8.939 1.00 87.81 334 GLU A N 1
ATOM 2624 C CA . GLU A 1 334 ? -5.502 12.477 9.927 1.00 87.81 334 GLU A CA 1
ATOM 2625 C C . GLU A 1 334 ? -6.879 12.861 9.347 1.00 87.81 334 GLU A C 1
ATOM 2627 O O . GLU A 1 334 ? -7.840 13.094 10.091 1.00 87.81 334 GLU A O 1
ATOM 2632 N N . ASP A 1 335 ? -6.992 12.947 8.017 1.00 92.50 335 ASP A N 1
ATOM 2633 C CA . ASP A 1 335 ? -8.164 13.496 7.340 1.00 92.50 335 ASP A CA 1
ATOM 2634 C C . ASP A 1 335 ? -9.390 12.590 7.565 1.00 92.50 335 ASP A C 1
ATOM 2636 O O . ASP A 1 335 ? -10.497 13.072 7.832 1.00 92.50 335 ASP A O 1
ATOM 2640 N N . TYR A 1 336 ? -9.201 11.264 7.575 1.00 96.12 336 TYR A N 1
ATOM 2641 C CA . TYR A 1 336 ? -10.277 10.297 7.818 1.00 96.12 336 TYR A CA 1
ATOM 2642 C C . TYR A 1 336 ? -10.761 10.303 9.268 1.00 96.12 336 TYR A C 1
ATOM 2644 O O . TYR A 1 336 ? -11.945 10.066 9.520 1.00 96.12 336 TYR A O 1
ATOM 2652 N N . ALA A 1 337 ? -9.898 10.623 10.239 1.00 92.38 337 ALA A N 1
ATOM 2653 C CA . ALA A 1 337 ? -10.333 10.787 11.628 1.00 92.38 337 ALA A CA 1
ATOM 2654 C C . ALA A 1 337 ? -11.374 11.914 11.757 1.00 92.38 337 ALA A C 1
ATOM 2656 O O . ALA A 1 337 ? -12.309 11.814 12.556 1.00 92.38 337 ALA A O 1
ATOM 2657 N N . GLY A 1 338 ? -11.252 12.954 10.925 1.00 90.81 338 GLY A N 1
ATOM 2658 C CA . GLY A 1 338 ? -12.176 14.083 10.869 1.00 90.81 338 GLY A CA 1
ATOM 2659 C C . GLY A 1 338 ? -13.607 13.723 10.445 1.00 90.81 338 GLY A C 1
ATOM 2660 O O . GLY A 1 338 ? -14.555 14.410 10.843 1.00 90.81 338 GLY A O 1
ATOM 2661 N N . LEU A 1 339 ? -13.798 12.617 9.715 1.00 95.12 339 LEU A N 1
ATOM 2662 C CA . LEU A 1 339 ? -15.112 12.194 9.214 1.00 95.12 339 LEU A CA 1
ATOM 2663 C C . LEU A 1 339 ? -16.091 11.800 10.330 1.00 95.12 339 LEU A C 1
ATOM 2665 O O . LEU A 1 339 ? -17.304 11.833 10.109 1.00 95.12 339 LEU A O 1
ATOM 2669 N N . GLU A 1 340 ? -15.605 11.478 11.538 1.00 94.94 340 GLU A N 1
ATOM 2670 C CA . GLU A 1 340 ? -16.455 11.081 12.671 1.00 94.94 340 GLU A CA 1
ATOM 2671 C C . GLU A 1 340 ? -17.564 12.108 12.926 1.00 94.94 340 GLU A C 1
ATOM 2673 O O . GLU A 1 340 ? -18.742 11.755 13.046 1.00 94.94 340 GLU A O 1
ATOM 2678 N N . LYS A 1 341 ? -17.195 13.394 12.944 1.00 93.50 341 LYS A N 1
ATOM 2679 C CA . LYS A 1 341 ? -18.136 14.489 13.181 1.00 93.50 341 LYS A CA 1
ATOM 2680 C C . LYS A 1 341 ? -19.179 14.591 12.070 1.00 93.50 341 LYS A C 1
ATOM 2682 O O . LYS A 1 341 ? -20.363 14.726 12.369 1.00 93.50 341 LYS A O 1
ATOM 2687 N N . LEU A 1 342 ? -18.761 14.489 10.808 1.00 94.62 342 LEU A N 1
ATOM 2688 C CA . LEU A 1 342 ? -19.674 14.598 9.668 1.00 94.62 342 LEU A CA 1
ATOM 2689 C C . LEU A 1 342 ? -20.699 13.467 9.637 1.00 94.62 342 LEU A C 1
ATOM 2691 O O . LEU A 1 342 ? -21.858 13.698 9.295 1.00 94.62 342 LEU A O 1
ATOM 2695 N N . VAL A 1 343 ? -20.302 12.255 10.021 1.00 96.12 343 VAL A N 1
ATOM 2696 C CA . VAL A 1 343 ? -21.225 11.119 10.100 1.00 96.12 343 VAL A CA 1
ATOM 2697 C C . VAL A 1 343 ? -22.237 11.300 11.231 1.00 96.12 343 VAL A C 1
ATOM 2699 O O . VAL A 1 343 ? -23.432 11.080 11.027 1.00 96.12 343 VAL A O 1
ATOM 2702 N N . ILE A 1 344 ? -21.793 11.747 12.412 1.00 95.56 344 ILE A N 1
ATOM 2703 C CA . ILE A 1 344 ? -22.684 12.036 13.551 1.00 95.56 344 ILE A CA 1
ATOM 2704 C C . ILE A 1 344 ? -23.693 13.135 13.188 1.00 95.56 344 ILE A C 1
ATOM 2706 O O . ILE A 1 344 ? -24.887 12.997 13.465 1.00 95.56 344 ILE A O 1
ATOM 2710 N N . ASP A 1 345 ? -23.225 14.178 12.503 1.00 96.06 345 ASP A N 1
ATOM 2711 C CA . ASP A 1 345 ? -24.037 15.314 12.061 1.00 96.06 345 ASP A CA 1
ATOM 2712 C C . ASP A 1 345 ? -24.880 14.994 10.803 1.00 96.06 345 ASP A C 1
ATOM 2714 O O . ASP A 1 345 ? -25.609 15.857 10.312 1.00 96.06 345 ASP A O 1
ATOM 2718 N N . LYS A 1 346 ? -24.822 13.750 10.292 1.00 94.94 346 LYS A N 1
ATOM 2719 C CA . LYS A 1 346 ? -25.525 13.256 9.087 1.00 94.94 346 LYS A CA 1
ATOM 2720 C C . LYS A 1 346 ? -25.181 14.006 7.794 1.00 94.94 346 LYS A C 1
ATOM 2722 O O . LYS A 1 346 ? -25.978 14.038 6.859 1.00 94.94 346 LYS A O 1
ATOM 2727 N N . GLN A 1 347 ? -23.992 14.591 7.737 1.00 94.81 347 GLN A N 1
ATOM 2728 C CA . GLN A 1 347 ? -23.428 15.259 6.561 1.00 94.81 347 GLN A CA 1
ATOM 2729 C C . GLN A 1 347 ? -22.614 14.288 5.689 1.00 94.81 347 GLN A C 1
ATOM 2731 O O . GLN A 1 347 ? -22.401 14.542 4.505 1.00 94.81 347 GLN A O 1
ATOM 2736 N N . PHE A 1 348 ? -22.216 13.145 6.254 1.00 95.19 348 PHE A N 1
ATOM 2737 C CA . PHE A 1 348 ? -21.595 12.030 5.545 1.00 95.19 348 PHE A CA 1
ATOM 2738 C C . PHE A 1 348 ? -22.292 10.714 5.919 1.00 95.19 348 PHE A C 1
ATOM 2740 O O . PHE A 1 348 ? -22.655 10.498 7.073 1.00 95.19 348 PHE A O 1
ATOM 2747 N N . ASP A 1 349 ? -22.549 9.850 4.939 1.00 94.25 349 ASP A N 1
ATOM 2748 C CA . ASP A 1 349 ? -23.325 8.621 5.139 1.00 94.25 349 ASP A CA 1
ATOM 2749 C C . ASP A 1 349 ? -22.412 7.486 5.625 1.00 94.25 349 ASP A C 1
ATOM 2751 O O . ASP A 1 349 ? -21.415 7.191 4.979 1.00 94.25 349 ASP A O 1
ATOM 2755 N N . ILE A 1 350 ? -22.788 6.825 6.725 1.00 93.81 350 ILE A N 1
ATOM 2756 C CA . ILE A 1 350 ? -22.057 5.710 7.361 1.00 93.81 350 ILE A CA 1
ATOM 2757 C C . ILE A 1 350 ? -21.871 4.475 6.459 1.00 93.81 350 ILE A C 1
ATOM 2759 O O . ILE A 1 350 ? -21.172 3.536 6.837 1.00 93.81 350 ILE A O 1
ATOM 2763 N N . LYS A 1 351 ? -22.563 4.406 5.316 1.00 91.00 351 LYS A N 1
ATOM 2764 C CA . LYS A 1 351 ? -22.381 3.314 4.348 1.00 91.00 351 LYS A CA 1
ATOM 2765 C C . LYS A 1 351 ? -21.050 3.387 3.590 1.00 91.00 351 LYS A C 1
ATOM 2767 O O . LYS A 1 351 ? -20.666 2.373 3.010 1.00 91.00 351 LYS A O 1
ATOM 2772 N N . TYR A 1 352 ? -20.462 4.581 3.516 1.00 86.25 352 TYR A N 1
ATOM 2773 C CA . TYR A 1 352 ? -19.117 4.830 3.008 1.00 86.25 352 TYR A CA 1
ATOM 2774 C C . TYR A 1 352 ? -18.141 4.633 4.164 1.00 86.25 352 TYR A C 1
ATOM 2776 O O . TYR A 1 352 ? -17.116 3.963 3.931 1.00 86.25 352 TYR A O 1
#

Radius of gyration: 26.33 Å; Cα contacts (8 Å, |Δi|>4): 705; chains: 1; bounding box: 69×68×107 Å